Protein AF-A0AAJ0A9V1-F1 (afdb_monomer_lite)

Secondary structure (DSSP, 8-state):
---TTGGGG--GGGGTTPBPTTT--BS--GGG-----TTSSB-SBTTTTBSSS-GGG-HHHHHHHTSHHHHHHHHHHHHTGGGTTSPPB--SS-HHHHHHHHHHH--STT----SS-PPPHHHHHHHHHHHHT-GGG--TTT--GGGHHHHGGGSPPPTTSSSHHHHHHTHHHHHHHHHTTSS---S----

Sequence (191 aa):
MLSKRSDYLKRDPENSNVVCGKCSARGHALIDCIWTGPFGNIDGCPLCNTTQHRLDDCREFHGMERERWISTPLLRHLSVVRRAHKPPILTMRCWPRFESTIRHGYQNDGFIHPVGHPWTKPFAMKVWRDTFKDVNKQFWPTYDYTKNSDNQSHLQAGSMTRDWETILQNDDLILEDQRQHGWNVNKTVYW

pLDDT: mean 84.62, std 14.45, range [30.34, 96.38]

InterPro domains:
  IPR036875 Zinc finger, CCHC-type superfamily [SSF57756] (12-60)
  IPR059407 Domain of unknown function DUF8363 [PF27939] (17-98)

Foldseek 3Di:
DPPPLCQLVDFAQSQQQPQAQQPRDGGHYLLQQQQLPQQLASQCDSSNRHNPHAVAPDPVLVVCVVVVVRNLVVCCCSAWQSQFLGRGHQDLEQNLVSVVVCCVVPPDPPDDDRLWGHAQSVVSNVLCVVPVVPVVSDCRVVDRRNVSVPCSNVHDHHPCGGDSVSVVVCVVVSVVSSCPPDDNSPPDPPD

Radius of gyration: 15.85 Å; chains: 1; bounding box: 39×33×44 Å

Structure (mmCIF, N/CA/C/O backbone):
data_AF-A0AAJ0A9V1-F1
#
_entry.id   AF-A0AAJ0A9V1-F1
#
loop_
_atom_site.group_PDB
_atom_site.id
_atom_site.type_symbol
_atom_site.label_atom_id
_atom_site.label_alt_id
_atom_site.label_comp_id
_atom_site.label_asym_id
_atom_site.label_entity_id
_atom_site.label_seq_id
_atom_site.pdbx_PDB_ins_code
_atom_site.Cartn_x
_atom_site.Cartn_y
_atom_site.Cartn_z
_atom_site.occupancy
_atom_site.B_iso_or_equiv
_atom_site.auth_seq_id
_atom_site.auth_comp_id
_atom_site.auth_asym_id
_atom_site.auth_atom_id
_atom_site.pdbx_PDB_model_num
ATOM 1 N N . MET A 1 1 ? -12.725 -5.927 -23.857 1.00 30.34 1 MET A N 1
ATOM 2 C CA . MET A 1 1 ? -13.202 -6.120 -22.471 1.00 30.34 1 MET A CA 1
ATOM 3 C C . MET A 1 1 ? -11.999 -6.022 -21.557 1.00 30.34 1 MET A C 1
ATOM 5 O O . MET A 1 1 ? -11.127 -6.875 -21.648 1.00 30.34 1 MET A O 1
ATOM 9 N N . LEU A 1 2 ? -11.905 -4.968 -20.748 1.00 37.16 2 LEU A N 1
ATOM 10 C CA . LEU A 1 2 ? -10.920 -4.932 -19.670 1.00 37.16 2 LEU A CA 1
ATOM 11 C C . LEU A 1 2 ? -11.303 -6.032 -18.663 1.00 37.16 2 LEU A C 1
ATOM 13 O O . LEU A 1 2 ? -12.480 -6.195 -18.344 1.00 37.16 2 LEU A O 1
ATOM 17 N N . SER A 1 3 ? -10.338 -6.864 -18.273 1.00 48.91 3 SER A N 1
ATOM 18 C CA . SER A 1 3 ? -10.522 -7.959 -17.311 1.00 48.91 3 SER A CA 1
ATOM 19 C C . SER A 1 3 ? -11.208 -7.450 -16.033 1.00 48.91 3 SER A C 1
ATOM 21 O O . SER A 1 3 ? -10.861 -6.372 -15.560 1.00 48.91 3 SER A O 1
ATOM 23 N N . LYS A 1 4 ? -12.095 -8.246 -15.407 1.00 52.06 4 LYS A N 1
ATOM 24 C CA . LYS A 1 4 ? -12.702 -7.974 -14.076 1.00 52.06 4 LYS A CA 1
ATOM 25 C C . LYS A 1 4 ? -11.690 -7.560 -12.988 1.00 52.06 4 LYS A C 1
ATOM 27 O O . LYS A 1 4 ? -12.082 -7.099 -11.926 1.00 52.06 4 LYS A O 1
ATOM 32 N N . ARG A 1 5 ? -10.389 -7.770 -13.204 1.00 59.66 5 ARG A N 1
ATOM 33 C CA . ARG A 1 5 ? -9.310 -7.445 -12.262 1.00 59.66 5 ARG A CA 1
ATOM 34 C C . ARG A 1 5 ? -8.734 -6.037 -12.439 1.00 59.66 5 ARG A C 1
ATOM 36 O O . ARG A 1 5 ? -8.206 -5.492 -11.477 1.00 59.66 5 ARG A O 1
ATOM 43 N N . SER A 1 6 ? -8.941 -5.376 -13.587 1.00 64.38 6 SER A N 1
ATOM 44 C CA . SER A 1 6 ? -8.683 -3.929 -13.689 1.00 64.38 6 SER A CA 1
ATOM 45 C C . SER A 1 6 ? -9.702 -3.106 -12.899 1.00 64.38 6 SER A C 1
ATOM 47 O O . SER A 1 6 ? -9.431 -1.955 -12.578 1.00 64.38 6 SER A O 1
ATOM 49 N N . ASP A 1 7 ? -10.858 -3.683 -12.553 1.00 77.31 7 ASP A N 1
ATOM 50 C CA . ASP A 1 7 ? -11.861 -3.007 -11.726 1.00 77.31 7 ASP A CA 1
ATOM 51 C C . ASP A 1 7 ? -11.316 -2.644 -10.341 1.00 77.31 7 ASP A C 1
ATOM 53 O O . ASP A 1 7 ? -11.734 -1.643 -9.775 1.00 77.31 7 ASP A O 1
ATOM 57 N N . TYR A 1 8 ? -10.333 -3.382 -9.815 1.00 84.94 8 TYR A N 1
ATOM 58 C CA . TYR A 1 8 ? -9.710 -3.057 -8.528 1.00 84.94 8 TYR A CA 1
ATOM 59 C C . TYR A 1 8 ? -8.703 -1.904 -8.606 1.00 84.94 8 TYR A C 1
ATOM 61 O O . TYR A 1 8 ? -8.268 -1.402 -7.571 1.00 84.94 8 TYR A O 1
ATOM 69 N N . LEU A 1 9 ? -8.352 -1.459 -9.818 1.00 85.88 9 LEU A N 1
ATOM 70 C CA . LEU A 1 9 ? -7.559 -0.250 -10.029 1.00 85.88 9 LEU A CA 1
ATOM 71 C C . LEU A 1 9 ? -8.407 1.022 -9.974 1.00 85.88 9 LEU A C 1
ATOM 73 O O . LEU A 1 9 ? -7.830 2.100 -9.800 1.00 85.88 9 LEU A O 1
ATOM 77 N N . LYS A 1 10 ? -9.743 0.909 -10.052 1.00 90.75 10 LYS A N 1
ATOM 78 C CA . LYS A 1 10 ? -10.664 2.019 -9.773 1.00 90.75 10 LYS A CA 1
ATOM 79 C C . LYS A 1 10 ? -10.393 2.594 -8.382 1.00 90.75 10 LYS A C 1
ATOM 81 O O . LYS A 1 10 ? -9.674 2.000 -7.565 1.00 90.75 10 LYS A O 1
ATOM 86 N N . ARG A 1 11 ? -10.909 3.789 -8.119 1.00 90.69 11 ARG A N 1
ATOM 87 C CA . ARG A 1 11 ? -10.628 4.545 -6.896 1.00 90.69 11 ARG A CA 1
ATOM 88 C C . ARG A 1 11 ? -11.861 5.335 -6.464 1.00 90.69 11 ARG A C 1
ATOM 90 O O . ARG A 1 11 ? -12.790 5.514 -7.244 1.00 90.69 11 ARG A O 1
ATOM 97 N N . ASP A 1 12 ? -11.847 5.802 -5.220 1.00 92.88 12 ASP A N 1
ATOM 98 C CA . ASP A 1 12 ? -12.792 6.800 -4.721 1.00 92.88 12 ASP A CA 1
ATOM 99 C C . ASP A 1 12 ? -14.242 6.262 -4.832 1.00 92.88 12 ASP A C 1
ATOM 101 O O . ASP A 1 12 ? -14.437 5.084 -4.489 1.00 92.88 12 ASP A O 1
ATOM 105 N N . PRO A 1 13 ? -15.290 7.005 -5.250 1.00 93.69 13 PRO A N 1
ATOM 106 C CA . PRO A 1 13 ? -16.653 6.479 -5.174 1.00 93.69 13 PRO A CA 1
ATOM 107 C C . PRO A 1 13 ? -16.890 5.287 -6.116 1.00 93.69 13 PRO A C 1
ATOM 109 O O . PRO A 1 13 ? -17.805 4.495 -5.869 1.00 93.69 13 PRO A O 1
ATOM 112 N N . GLU A 1 14 ? -16.054 5.090 -7.143 1.00 93.12 14 GLU A N 1
ATOM 113 C CA . GLU A 1 14 ? -16.145 3.936 -8.048 1.00 93.12 14 GLU A CA 1
ATOM 114 C C . GLU A 1 14 ? -15.895 2.601 -7.326 1.00 93.12 14 GLU A C 1
ATOM 116 O O . GLU A 1 14 ? -16.388 1.558 -7.759 1.00 93.12 14 GLU A O 1
ATOM 121 N N . ASN A 1 15 ? -15.193 2.631 -6.187 1.00 91.19 15 ASN A N 1
ATOM 122 C CA . ASN A 1 15 ? -14.936 1.462 -5.345 1.00 91.19 15 ASN A CA 1
ATOM 123 C C . ASN A 1 15 ? -15.933 1.286 -4.191 1.00 91.19 15 ASN A C 1
ATOM 125 O O . ASN A 1 15 ? -15.789 0.347 -3.406 1.00 91.19 15 ASN A O 1
ATOM 129 N N . SER A 1 16 ? -16.973 2.120 -4.094 1.00 90.75 16 SER A N 1
ATOM 130 C CA . SER A 1 16 ? -17.962 2.091 -2.998 1.00 90.75 16 SER A CA 1
ATOM 131 C C . SER A 1 16 ? -18.607 0.714 -2.761 1.00 90.75 16 SER A C 1
ATOM 133 O O . SER A 1 16 ? -18.994 0.379 -1.640 1.00 90.75 16 SER A O 1
ATOM 135 N N . ASN A 1 17 ? -18.681 -0.125 -3.798 1.00 92.12 17 ASN A N 1
ATOM 136 C CA . ASN A 1 17 ? -19.244 -1.475 -3.729 1.00 92.12 17 ASN A CA 1
ATOM 137 C C . ASN A 1 17 ? -18.207 -2.601 -3.625 1.00 92.12 17 ASN A C 1
ATOM 139 O O . ASN A 1 17 ? -18.588 -3.761 -3.472 1.00 92.12 17 ASN A O 1
ATOM 143 N N . VAL A 1 18 ? -16.914 -2.287 -3.689 1.00 94.19 18 VAL A N 1
ATOM 144 C CA . VAL A 1 18 ? -15.841 -3.281 -3.608 1.00 94.19 18 VAL A CA 1
ATOM 145 C C . VAL A 1 18 ? -15.651 -3.729 -2.160 1.00 94.19 18 VAL A C 1
ATOM 147 O O . VAL A 1 18 ? -15.652 -2.910 -1.244 1.00 94.19 18 VAL A O 1
ATOM 150 N N . VAL A 1 19 ? -15.479 -5.034 -1.952 1.00 95.44 19 VAL A N 1
ATOM 151 C CA . VAL A 1 19 ? -15.087 -5.613 -0.660 1.00 95.44 19 VAL A CA 1
ATOM 152 C C . VAL A 1 19 ? -13.584 -5.840 -0.669 1.00 95.44 19 VAL A C 1
ATOM 154 O O . VAL A 1 19 ? -13.066 -6.532 -1.544 1.00 95.44 19 VAL A O 1
ATOM 157 N N . CYS A 1 20 ? -12.876 -5.262 0.294 1.00 96.19 20 CYS A N 1
ATOM 158 C CA . CYS A 1 20 ? -11.428 -5.354 0.383 1.00 96.19 20 CYS A CA 1
ATOM 159 C C . CYS A 1 20 ? -10.980 -6.785 0.692 1.00 96.19 20 CYS A C 1
ATOM 161 O O . CYS A 1 20 ? -11.359 -7.352 1.715 1.00 96.19 20 CYS A O 1
ATOM 163 N N . GLY A 1 21 ? -10.092 -7.342 -0.135 1.00 95.88 21 GLY A N 1
ATOM 164 C CA . GLY A 1 21 ? -9.582 -8.703 0.041 1.00 95.88 21 GLY A CA 1
ATOM 165 C C . GLY A 1 21 ? -8.755 -8.928 1.309 1.00 95.88 21 GLY A C 1
ATOM 166 O O . GLY A 1 21 ? -8.556 -10.075 1.691 1.00 95.88 21 GLY A O 1
ATOM 167 N N . LYS A 1 22 ? -8.269 -7.861 1.966 1.00 95.19 22 LYS A N 1
ATOM 168 C CA . LYS A 1 22 ? -7.468 -7.958 3.200 1.00 95.19 22 LYS A CA 1
ATOM 169 C C . LYS A 1 22 ? -8.283 -7.768 4.475 1.00 95.19 22 LYS A C 1
ATOM 171 O O . LYS A 1 22 ? -8.138 -8.557 5.400 1.00 95.19 22 LYS A O 1
ATOM 176 N N . CYS A 1 23 ? -9.045 -6.679 4.578 1.00 94.56 23 CYS A N 1
ATOM 177 C CA . CYS A 1 23 ? -9.762 -6.333 5.813 1.00 94.56 23 CYS A CA 1
ATOM 178 C C . CYS A 1 23 ? -11.250 -6.699 5.779 1.00 94.56 23 CYS A C 1
ATOM 180 O O . CYS A 1 23 ? -11.937 -6.488 6.774 1.00 94.56 23 CYS A O 1
ATOM 182 N N . SER A 1 24 ? -11.754 -7.190 4.643 1.00 94.75 24 SER A N 1
ATOM 183 C CA . SER A 1 24 ? -13.162 -7.541 4.413 1.00 94.75 24 SER A CA 1
ATOM 184 C C . SER A 1 24 ? -14.160 -6.383 4.555 1.00 94.75 24 SER A C 1
ATOM 186 O O . SER A 1 24 ? -15.365 -6.598 4.447 1.00 94.75 24 SER A O 1
ATOM 188 N N . ALA A 1 25 ? -13.692 -5.147 4.754 1.00 93.38 25 ALA A N 1
ATOM 189 C CA . ALA A 1 25 ? -14.549 -3.969 4.752 1.00 93.38 25 ALA A CA 1
ATOM 190 C C . ALA A 1 25 ? -14.973 -3.607 3.322 1.00 93.38 25 ALA A C 1
ATOM 192 O O . ALA A 1 25 ? -14.218 -3.786 2.361 1.00 93.38 25 ALA A O 1
ATOM 193 N N . ARG A 1 26 ? -16.189 -3.077 3.189 1.00 93.50 26 ARG A N 1
ATOM 194 C CA . ARG A 1 26 ? -16.727 -2.567 1.925 1.00 93.50 26 ARG A CA 1
ATOM 195 C C . ARG A 1 26 ? -16.264 -1.127 1.684 1.00 93.50 26 ARG A C 1
ATOM 197 O O . ARG A 1 26 ? -16.028 -0.387 2.634 1.00 93.50 26 ARG A O 1
ATOM 204 N N . GLY A 1 27 ? -16.163 -0.735 0.418 1.00 92.38 27 GLY A N 1
ATOM 205 C CA . GLY A 1 27 ? -15.882 0.633 -0.020 1.00 92.38 27 GLY A CA 1
ATOM 206 C C . GLY A 1 27 ? -14.486 0.846 -0.604 1.00 92.38 27 GLY A C 1
ATOM 207 O O . GLY A 1 27 ? -14.186 1.948 -1.050 1.00 92.38 27 GLY A O 1
ATOM 208 N N . HIS A 1 28 ? -13.628 -0.179 -0.610 1.00 95.44 28 HIS A N 1
ATOM 209 C CA . HIS A 1 28 ? -12.291 -0.103 -1.196 1.00 95.44 28 HIS A CA 1
ATOM 210 C C . HIS A 1 28 ? -11.752 -1.477 -1.600 1.00 95.44 28 HIS A C 1
ATOM 212 O O . HIS A 1 28 ? -12.150 -2.506 -1.055 1.00 95.44 28 HIS A O 1
ATOM 218 N N . ALA A 1 29 ? -10.794 -1.483 -2.526 1.00 96.12 29 ALA A N 1
ATOM 219 C CA . ALA A 1 29 ? -9.959 -2.641 -2.825 1.00 96.12 29 ALA A CA 1
ATOM 220 C C . ALA A 1 29 ? -8.694 -2.662 -1.946 1.00 96.12 29 ALA A C 1
ATOM 222 O O . ALA A 1 29 ? -8.275 -1.642 -1.393 1.00 96.12 29 ALA A O 1
ATOM 223 N N . LEU A 1 30 ? -8.030 -3.818 -1.874 1.00 96.19 30 LEU A N 1
ATOM 224 C CA . LEU A 1 30 ? -6.796 -4.048 -1.114 1.00 96.19 30 LEU A CA 1
ATOM 225 C C . LEU A 1 30 ? -5.704 -3.005 -1.403 1.00 96.19 30 LEU A C 1
ATOM 227 O O . LEU A 1 30 ? -5.002 -2.598 -0.478 1.00 96.19 30 LEU A O 1
ATOM 231 N N . ILE A 1 31 ? -5.607 -2.522 -2.647 1.00 96.00 31 ILE A N 1
ATOM 232 C CA . ILE A 1 31 ? -4.662 -1.475 -3.067 1.00 96.00 31 ILE A CA 1
ATOM 233 C C . ILE A 1 31 ? -4.755 -0.192 -2.223 1.00 96.00 31 ILE A C 1
ATOM 235 O O . ILE A 1 31 ? -3.734 0.439 -1.954 1.00 96.00 31 ILE A O 1
ATOM 239 N N . ASP A 1 32 ? -5.948 0.164 -1.739 1.00 96.25 32 ASP A N 1
ATOM 240 C CA . ASP A 1 32 ? -6.183 1.374 -0.944 1.00 96.25 32 ASP A CA 1
ATOM 241 C C . ASP A 1 32 ? -6.270 1.105 0.558 1.00 96.25 32 ASP A C 1
ATOM 243 O O . ASP A 1 32 ? -6.270 2.051 1.339 1.00 96.25 32 ASP A O 1
ATOM 247 N N . CYS A 1 33 ? -6.299 -0.163 0.976 1.00 96.31 33 CYS A N 1
ATOM 248 C CA . CYS A 1 33 ? -6.508 -0.551 2.367 1.00 96.31 33 CYS A CA 1
ATOM 249 C C . CYS A 1 33 ? -5.458 0.075 3.294 1.00 96.31 33 CYS A C 1
ATOM 251 O O . CYS A 1 33 ? -4.254 -0.130 3.099 1.00 96.31 33 CYS A O 1
ATOM 253 N N . ILE A 1 34 ? -5.898 0.803 4.323 1.00 95.94 34 ILE A N 1
ATOM 254 C CA . ILE A 1 34 ? -4.986 1.456 5.280 1.00 95.94 34 ILE A CA 1
ATOM 255 C C . ILE A 1 34 ? -4.759 0.624 6.545 1.00 95.94 34 ILE A C 1
ATOM 257 O O . ILE A 1 34 ? -3.954 0.989 7.397 1.00 95.94 34 ILE A O 1
ATOM 261 N N . TRP A 1 35 ? -5.454 -0.508 6.677 1.00 93.94 35 TRP A N 1
ATOM 262 C CA . TRP A 1 35 ? -5.292 -1.387 7.826 1.00 93.94 35 TRP A CA 1
ATOM 263 C C . TRP A 1 35 ? -3.906 -2.042 7.799 1.00 93.94 35 TRP A C 1
ATOM 265 O O . TRP A 1 35 ? -3.627 -2.897 6.958 1.00 93.94 35 TRP A O 1
ATOM 275 N N . THR A 1 36 ? -3.045 -1.654 8.735 1.00 84.81 36 THR A N 1
ATOM 276 C CA . THR A 1 36 ? -1.643 -2.089 8.887 1.00 84.81 36 THR A CA 1
ATOM 277 C C . THR A 1 36 ? -1.502 -3.582 9.171 1.00 84.81 36 THR A C 1
ATOM 279 O O . THR A 1 36 ? -0.638 -4.242 8.601 1.00 84.81 36 THR A O 1
ATOM 282 N N . GLY A 1 37 ? -2.374 -4.142 10.014 1.00 86.12 37 GLY A N 1
ATOM 283 C CA . GLY A 1 37 ? -2.171 -5.472 10.599 1.00 86.12 37 GLY A CA 1
ATOM 284 C C . GLY A 1 37 ? -0.904 -5.561 11.479 1.00 86.12 37 GLY A C 1
ATOM 285 O O . GLY A 1 37 ? -0.111 -4.620 11.539 1.00 86.12 37 GLY A O 1
ATOM 286 N N . PRO A 1 38 ? -0.676 -6.698 12.159 1.00 90.19 38 PRO A N 1
ATOM 287 C CA . PRO A 1 38 ? 0.419 -6.847 13.126 1.00 90.19 38 PRO A CA 1
ATOM 288 C C . PRO A 1 38 ? 1.818 -6.856 12.496 1.00 90.19 38 PRO A C 1
ATOM 290 O O . PRO A 1 38 ? 2.799 -6.536 13.163 1.00 90.19 38 PRO A O 1
ATOM 293 N N . PHE A 1 39 ? 1.921 -7.202 11.211 1.00 89.50 39 PHE A N 1
ATOM 294 C CA . PHE A 1 39 ? 3.197 -7.315 10.502 1.00 89.50 39 PHE A CA 1
ATOM 295 C C . PHE A 1 39 ? 3.601 -6.040 9.757 1.00 89.50 39 PHE A C 1
ATOM 297 O O . PHE A 1 39 ? 4.651 -6.033 9.130 1.00 89.50 39 PHE A O 1
ATOM 304 N N . GLY A 1 40 ? 2.787 -4.979 9.796 1.00 90.06 40 GLY A N 1
ATOM 305 C CA . GLY A 1 40 ? 3.090 -3.680 9.183 1.00 90.06 40 GLY A CA 1
ATOM 306 C C . GLY A 1 40 ? 2.978 -3.616 7.657 1.00 90.06 40 GLY A C 1
ATOM 307 O O . GLY A 1 40 ? 2.951 -2.517 7.119 1.00 90.06 40 GLY A O 1
ATOM 308 N N . ASN A 1 41 ? 2.852 -4.750 6.967 1.00 90.88 41 ASN A N 1
ATOM 309 C CA . ASN A 1 41 ? 2.719 -4.818 5.512 1.00 90.88 41 ASN A CA 1
ATOM 310 C C . ASN A 1 41 ? 1.337 -5.340 5.099 1.00 90.88 41 ASN A C 1
ATOM 312 O O . ASN A 1 41 ? 0.667 -6.071 5.833 1.00 90.88 41 ASN A O 1
ATOM 316 N N . ILE A 1 42 ? 0.932 -5.009 3.877 1.00 93.06 42 ILE A N 1
ATOM 317 C CA . ILE A 1 42 ? -0.214 -5.623 3.206 1.00 93.06 42 ILE A CA 1
ATOM 318 C C . ILE A 1 42 ? 0.277 -6.882 2.480 1.00 93.06 42 ILE A C 1
ATOM 320 O O . ILE A 1 42 ? 0.877 -6.780 1.413 1.00 93.06 42 ILE A O 1
ATOM 324 N N . ASP A 1 43 ? 0.040 -8.059 3.064 1.00 92.25 43 ASP A N 1
ATOM 325 C CA . ASP A 1 43 ? 0.323 -9.352 2.423 1.00 92.25 43 ASP A CA 1
ATOM 326 C C . ASP 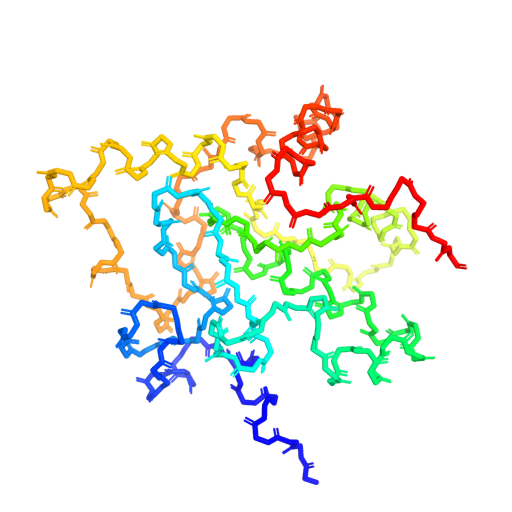A 1 43 ? -0.862 -9.767 1.539 1.00 92.25 43 ASP A C 1
ATOM 328 O O . ASP A 1 43 ? -1.940 -10.089 2.041 1.00 92.25 43 ASP A O 1
ATOM 332 N N . GLY A 1 44 ? -0.688 -9.667 0.223 1.00 93.00 44 GLY A N 1
ATOM 333 C CA . GLY A 1 44 ? -1.710 -9.986 -0.768 1.00 93.00 44 GLY A CA 1
ATOM 334 C C . GLY A 1 44 ? -1.457 -9.311 -2.113 1.00 93.00 44 GLY A C 1
ATOM 335 O O . GLY A 1 44 ? -0.491 -8.569 -2.296 1.00 93.00 44 GLY A O 1
ATOM 336 N N . CYS A 1 45 ? -2.344 -9.561 -3.070 1.00 94.81 45 CYS A N 1
ATOM 337 C CA . CYS A 1 45 ? -2.261 -9.019 -4.416 1.00 94.81 45 CYS A CA 1
ATOM 338 C C . CYS A 1 45 ? -3.244 -7.848 -4.597 1.00 94.81 45 CYS A C 1
ATOM 340 O O . CYS A 1 45 ? -4.461 -8.067 -4.573 1.00 94.81 45 CYS A O 1
ATOM 342 N N . PRO A 1 46 ? -2.762 -6.610 -4.831 1.00 94.75 46 PRO A N 1
ATOM 343 C CA . PRO A 1 46 ? -3.628 -5.453 -5.068 1.00 94.75 46 PRO A CA 1
ATOM 344 C C . PRO A 1 46 ? -4.357 -5.512 -6.415 1.00 94.75 46 PRO A C 1
ATOM 346 O O . PRO A 1 46 ? -5.448 -4.964 -6.522 1.00 94.75 46 PRO A O 1
ATOM 349 N N . LEU A 1 47 ? -3.805 -6.217 -7.410 1.00 93.56 47 LEU A N 1
ATOM 350 C CA . LEU A 1 47 ? -4.440 -6.408 -8.722 1.00 93.56 47 LEU A CA 1
ATOM 351 C C . LEU A 1 47 ? -5.614 -7.380 -8.678 1.00 93.56 47 LEU A C 1
ATOM 353 O O . LEU A 1 47 ? -6.587 -7.210 -9.397 1.00 93.56 47 LEU A O 1
ATOM 357 N N . CYS A 1 48 ? -5.519 -8.408 -7.841 1.00 94.56 48 CYS A N 1
ATOM 358 C CA . CYS A 1 48 ? -6.550 -9.434 -7.724 1.00 94.56 48 CYS A CA 1
ATOM 359 C C . CYS A 1 48 ? -7.465 -9.215 -6.512 1.00 94.56 48 CYS A C 1
ATOM 361 O O . CYS A 1 48 ? -8.388 -10.001 -6.318 1.00 94.56 48 CYS A O 1
ATOM 363 N N . ASN A 1 49 ? -7.190 -8.189 -5.694 1.00 96.38 49 ASN A N 1
ATOM 364 C CA . ASN A 1 49 ? -7.901 -7.879 -4.454 1.00 96.38 49 ASN A CA 1
ATOM 365 C C . ASN A 1 49 ? -8.090 -9.120 -3.557 1.00 96.38 49 ASN A C 1
ATOM 367 O O . ASN A 1 49 ? -9.199 -9.461 -3.157 1.00 96.38 49 ASN A O 1
ATOM 371 N N . THR A 1 50 ? -6.996 -9.828 -3.271 1.00 95.62 50 THR A N 1
ATOM 372 C CA . THR A 1 50 ? -7.009 -11.095 -2.520 1.00 95.62 50 THR A CA 1
ATOM 373 C C . THR A 1 50 ? -5.735 -11.274 -1.702 1.00 95.62 50 THR A C 1
ATOM 375 O O . THR A 1 50 ? -4.694 -10.720 -2.046 1.00 95.62 50 THR A O 1
ATOM 378 N N . THR A 1 51 ? -5.806 -12.076 -0.642 1.00 94.94 51 THR A N 1
ATOM 379 C CA . THR A 1 51 ? -4.659 -12.518 0.171 1.00 94.94 51 THR A CA 1
ATOM 380 C C . THR A 1 51 ? -4.192 -13.935 -0.181 1.00 94.94 51 THR A C 1
ATOM 382 O O . THR A 1 51 ? -3.246 -14.433 0.416 1.00 94.94 51 THR A O 1
ATOM 385 N N . GLN A 1 52 ? -4.825 -14.597 -1.160 1.00 95.38 52 GLN A N 1
ATOM 386 C CA . GLN A 1 52 ? -4.470 -15.965 -1.575 1.00 95.38 52 GLN A CA 1
ATOM 387 C C . GLN A 1 52 ? -3.124 -16.062 -2.309 1.00 95.38 52 GLN A C 1
ATOM 389 O O . GLN A 1 52 ? -2.550 -17.141 -2.392 1.00 95.38 52 GLN A O 1
ATOM 394 N N . HIS A 1 53 ? -2.648 -14.957 -2.882 1.00 92.88 53 HIS A N 1
ATOM 395 C CA . HIS A 1 53 ? -1.336 -14.847 -3.516 1.00 92.88 53 HIS A CA 1
ATOM 396 C C . HIS A 1 53 ? -0.823 -13.412 -3.389 1.00 92.88 53 HIS A C 1
ATOM 398 O O . HIS A 1 53 ? -1.611 -12.478 -3.201 1.00 92.88 53 HIS A O 1
ATOM 404 N N . ARG A 1 54 ? 0.493 -13.234 -3.510 1.00 91.69 54 ARG A N 1
ATOM 405 C CA . ARG A 1 54 ? 1.149 -11.922 -3.490 1.00 91.69 54 ARG A CA 1
ATOM 406 C C . ARG A 1 54 ? 1.173 -11.294 -4.876 1.00 91.69 54 ARG A C 1
ATOM 408 O O . ARG A 1 54 ? 0.886 -11.950 -5.874 1.00 91.69 54 ARG A O 1
ATOM 415 N N . LEU A 1 55 ? 1.531 -10.013 -4.952 1.00 90.06 55 LEU A N 1
ATOM 416 C CA . LEU A 1 55 ? 1.765 -9.357 -6.241 1.00 90.06 55 LEU A CA 1
ATOM 417 C C . LEU A 1 55 ? 2.824 -10.104 -7.068 1.00 90.06 55 LEU A C 1
ATOM 419 O O . LEU A 1 55 ? 2.627 -10.285 -8.266 1.00 90.06 55 LEU A O 1
ATOM 423 N N . ASP A 1 56 ? 3.892 -10.576 -6.421 1.00 88.00 56 ASP A N 1
ATOM 424 C CA . ASP A 1 56 ? 5.008 -11.252 -7.094 1.00 88.00 56 ASP A CA 1
ATOM 425 C C . ASP A 1 56 ? 4.671 -12.654 -7.605 1.00 88.00 56 ASP A C 1
ATOM 427 O O . ASP A 1 56 ? 5.422 -13.163 -8.418 1.00 88.00 56 ASP A O 1
ATOM 431 N N . ASP A 1 57 ? 3.564 -13.259 -7.159 1.00 90.00 57 ASP A N 1
ATOM 432 C CA . ASP A 1 57 ? 3.074 -14.560 -7.646 1.00 90.00 57 ASP A CA 1
ATOM 433 C C . ASP A 1 57 ? 1.885 -14.390 -8.613 1.00 90.00 57 ASP A C 1
ATOM 435 O O . ASP A 1 57 ? 1.224 -15.350 -9.026 1.00 90.00 57 ASP A O 1
ATOM 439 N N . CYS A 1 58 ? 1.535 -13.145 -8.947 1.00 90.56 58 CYS A N 1
ATOM 440 C CA . CYS A 1 58 ? 0.363 -12.851 -9.751 1.00 90.56 58 CYS A CA 1
ATOM 441 C C . CYS A 1 58 ? 0.631 -13.150 -11.229 1.00 90.56 58 CYS A C 1
ATOM 443 O O . CYS A 1 58 ? 1.385 -12.454 -11.909 1.00 90.56 58 CYS A O 1
ATOM 445 N N . ARG A 1 59 ? -0.083 -14.144 -11.771 1.00 89.94 59 ARG A N 1
ATOM 446 C CA . ARG A 1 59 ? -0.000 -14.525 -13.191 1.00 89.94 59 ARG A CA 1
ATOM 447 C C . ARG A 1 59 ? -0.254 -13.354 -14.146 1.00 89.94 59 ARG A C 1
ATOM 449 O O . ARG A 1 59 ? 0.364 -13.296 -15.204 1.00 89.94 59 ARG A O 1
ATOM 456 N N . GLU A 1 60 ? -1.164 -12.443 -13.801 1.00 84.75 60 GLU A N 1
ATOM 457 C CA . GLU A 1 60 ? -1.442 -11.260 -14.628 1.00 84.75 60 GLU A CA 1
ATOM 458 C C . GLU A 1 60 ? -0.313 -10.244 -14.552 1.00 84.75 60 GLU A C 1
ATOM 460 O O . GLU A 1 60 ? 0.083 -9.706 -15.583 1.00 84.75 60 GLU A O 1
ATOM 465 N N . PHE A 1 61 ? 0.247 -10.037 -13.358 1.00 86.38 61 PHE A N 1
ATOM 466 C CA . PHE A 1 61 ? 1.411 -9.180 -13.188 1.00 86.38 61 PHE A CA 1
ATOM 467 C C . PHE A 1 61 ? 2.593 -9.691 -14.014 1.00 86.38 61 PHE A C 1
ATOM 469 O O . PHE A 1 61 ? 3.132 -8.933 -14.811 1.00 86.38 61 PHE A O 1
ATOM 476 N N . HIS A 1 62 ? 2.910 -10.987 -13.953 1.00 85.06 62 HIS A N 1
ATOM 477 C CA . HIS A 1 62 ? 3.937 -11.589 -14.813 1.00 85.06 62 HIS A CA 1
ATOM 478 C C . HIS A 1 62 ? 3.599 -11.535 -16.304 1.00 85.06 62 HIS A C 1
ATOM 480 O O . HIS A 1 62 ? 4.485 -11.404 -17.147 1.00 85.06 62 HIS A O 1
ATOM 486 N N . GLY A 1 63 ? 2.313 -11.653 -16.644 1.00 80.88 63 GLY A N 1
ATOM 487 C CA . GLY A 1 63 ? 1.837 -11.469 -18.009 1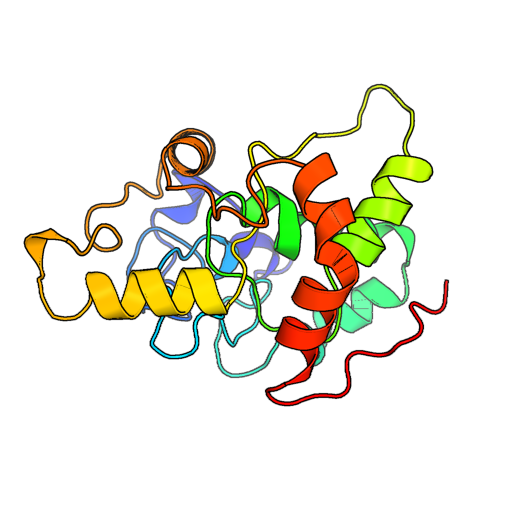.00 80.88 63 GLY A CA 1
ATOM 488 C C . GLY A 1 63 ? 2.205 -10.089 -18.549 1.00 80.88 63 GLY A C 1
ATOM 489 O O . GLY A 1 63 ? 2.716 -10.006 -19.663 1.00 80.88 63 GLY A O 1
ATOM 490 N N . MET A 1 64 ? 2.015 -9.053 -17.725 1.00 78.50 64 MET A N 1
ATOM 491 C CA . MET A 1 64 ? 2.363 -7.661 -18.016 1.00 78.50 64 MET A CA 1
ATOM 492 C C . MET A 1 64 ? 3.862 -7.360 -17.868 1.00 78.50 64 MET A C 1
ATOM 494 O O . MET A 1 64 ? 4.361 -6.501 -18.578 1.00 78.50 64 MET A O 1
ATOM 498 N N . GLU A 1 65 ? 4.613 -8.054 -17.004 1.00 68.75 65 GLU A N 1
ATOM 499 C CA . GLU A 1 65 ? 6.076 -7.882 -16.871 1.00 68.75 65 GLU A CA 1
ATOM 500 C C . GLU A 1 65 ? 6.833 -8.197 -18.163 1.00 68.75 65 GLU A C 1
ATOM 502 O O . GLU A 1 65 ? 7.885 -7.610 -18.420 1.00 68.75 65 GLU A O 1
ATOM 507 N N . ARG A 1 66 ? 6.289 -9.077 -19.013 1.00 69.31 66 ARG A N 1
ATOM 508 C CA . ARG A 1 66 ? 6.835 -9.302 -20.361 1.00 69.31 66 ARG A CA 1
ATOM 509 C C . ARG A 1 66 ? 6.760 -8.049 -21.239 1.00 69.31 66 ARG A C 1
ATOM 511 O O . ARG A 1 66 ? 7.558 -7.901 -22.158 1.00 69.31 66 ARG A O 1
ATOM 518 N N . GLU A 1 67 ? 5.859 -7.128 -20.918 1.00 67.75 67 GLU A N 1
ATOM 519 C CA . GLU A 1 67 ? 5.680 -5.827 -21.552 1.00 67.75 67 GLU A CA 1
ATOM 520 C C . GLU A 1 67 ? 6.197 -4.728 -20.608 1.00 67.75 67 GLU A C 1
ATOM 522 O O . GLU A 1 67 ? 5.435 -4.004 -19.967 1.00 67.75 67 GLU A O 1
ATOM 527 N N . ARG A 1 68 ? 7.530 -4.605 -20.510 1.00 62.59 68 ARG A N 1
ATOM 528 C CA . ARG A 1 68 ? 8.256 -3.738 -19.548 1.00 62.59 68 ARG A CA 1
ATOM 529 C C . ARG A 1 68 ? 7.719 -2.301 -19.410 1.00 62.59 68 ARG A C 1
ATOM 531 O O . ARG A 1 68 ? 7.804 -1.710 -18.331 1.00 62.59 68 ARG A O 1
ATOM 538 N N . TRP A 1 69 ? 7.182 -1.736 -20.493 1.00 59.50 69 TRP A N 1
ATOM 539 C CA . TRP A 1 69 ? 6.612 -0.385 -20.540 1.00 59.50 69 TRP A CA 1
ATOM 540 C C . TRP A 1 69 ? 5.286 -0.257 -19.765 1.00 59.50 69 TRP A C 1
ATOM 542 O O . TRP A 1 69 ? 4.957 0.838 -19.320 1.00 59.50 69 TRP A O 1
ATOM 552 N N . ILE A 1 70 ? 4.564 -1.360 -19.537 1.00 63.16 70 ILE A N 1
ATOM 553 C CA . ILE A 1 70 ? 3.347 -1.422 -18.711 1.00 63.16 70 ILE A CA 1
ATOM 554 C C . ILE A 1 70 ? 3.696 -1.714 -17.249 1.00 63.16 70 ILE A C 1
ATOM 556 O O . ILE A 1 70 ? 3.147 -1.097 -16.332 1.00 63.16 70 ILE A O 1
ATOM 560 N N . SER A 1 71 ? 4.606 -2.661 -17.009 1.00 73.88 71 SER A N 1
ATOM 561 C CA . SER A 1 71 ? 4.835 -3.199 -15.664 1.00 73.88 71 SER A CA 1
ATOM 562 C C . SER A 1 71 ? 5.467 -2.195 -14.705 1.00 73.88 71 SER A C 1
ATOM 564 O O . SER A 1 71 ? 5.115 -2.179 -13.528 1.00 73.88 71 SER A O 1
ATOM 566 N N . THR A 1 72 ? 6.365 -1.333 -15.191 1.00 80.00 72 THR A N 1
ATOM 567 C CA . THR A 1 72 ? 7.057 -0.344 -14.349 1.00 80.00 72 THR A CA 1
ATOM 568 C C . THR A 1 72 ? 6.112 0.768 -13.864 1.00 80.00 72 THR A C 1
ATOM 570 O O . THR A 1 72 ? 6.027 0.977 -12.649 1.00 80.00 72 THR A O 1
ATOM 573 N N . PRO A 1 73 ? 5.332 1.441 -14.740 1.00 83.56 73 PRO A N 1
ATOM 574 C CA . PRO A 1 73 ? 4.307 2.389 -14.299 1.00 83.56 73 PRO A CA 1
ATOM 575 C C . PRO A 1 73 ? 3.248 1.754 -13.396 1.00 83.56 73 PRO A C 1
ATOM 577 O O . PRO A 1 73 ? 2.849 2.366 -12.404 1.00 83.56 73 PRO A O 1
ATOM 580 N N . LEU A 1 74 ? 2.823 0.520 -13.693 1.00 86.62 74 LEU A N 1
ATOM 581 C CA . LEU A 1 74 ? 1.855 -0.191 -12.863 1.00 86.62 74 LEU A CA 1
ATOM 582 C C . LEU A 1 74 ? 2.419 -0.477 -11.469 1.00 86.62 74 LEU A C 1
ATOM 584 O O . LEU A 1 74 ? 1.780 -0.139 -10.479 1.00 86.62 74 LEU A O 1
ATOM 588 N N . LEU A 1 75 ? 3.626 -1.039 -11.372 1.00 87.94 75 LEU A N 1
ATOM 589 C CA . LEU A 1 75 ? 4.277 -1.320 -10.092 1.00 87.94 75 LEU A CA 1
ATOM 590 C C . LEU A 1 75 ? 4.422 -0.046 -9.252 1.00 87.94 75 LEU A C 1
ATOM 592 O O . LEU A 1 75 ? 4.087 -0.047 -8.068 1.00 87.94 75 LEU A O 1
ATOM 596 N N . ARG A 1 76 ? 4.841 1.062 -9.872 1.00 90.25 76 ARG A N 1
ATOM 597 C CA . ARG A 1 76 ? 4.888 2.372 -9.213 1.00 90.25 76 ARG A CA 1
ATOM 598 C C . ARG A 1 76 ? 3.514 2.819 -8.728 1.00 90.25 76 ARG A C 1
ATOM 600 O O . ARG A 1 76 ? 3.380 3.289 -7.596 1.00 90.25 76 ARG A O 1
ATOM 607 N N . HIS A 1 77 ? 2.489 2.673 -9.562 1.00 91.00 77 HIS A N 1
ATOM 608 C CA . HIS A 1 77 ? 1.131 3.052 -9.199 1.00 91.00 77 HIS A CA 1
ATOM 609 C C . HIS A 1 77 ? 0.630 2.253 -7.985 1.00 91.00 77 HIS A C 1
ATOM 611 O O . HIS A 1 77 ? 0.128 2.842 -7.026 1.00 91.00 77 HIS A O 1
ATOM 617 N N . LEU A 1 78 ? 0.829 0.931 -8.000 1.00 92.75 78 LEU A N 1
ATOM 618 C CA . LEU A 1 78 ? 0.414 0.003 -6.947 1.00 92.75 78 LEU A CA 1
ATOM 619 C C . LEU A 1 78 ? 1.169 0.211 -5.630 1.00 92.75 78 LEU A C 1
ATOM 621 O O . LEU A 1 78 ? 0.559 0.131 -4.566 1.00 92.75 78 LEU A O 1
ATOM 625 N N . SER A 1 79 ? 2.481 0.445 -5.698 1.00 92.56 79 SER A N 1
ATOM 626 C CA . SER A 1 79 ? 3.371 0.385 -4.532 1.00 92.56 79 SER A CA 1
ATOM 627 C C . SER A 1 79 ? 3.739 1.747 -3.957 1.00 92.56 79 SER A C 1
ATOM 629 O O . SER A 1 79 ? 4.093 1.806 -2.786 1.00 92.56 79 SER A O 1
ATOM 631 N N . VAL A 1 80 ? 3.656 2.826 -4.742 1.00 93.62 80 VAL A N 1
ATOM 632 C CA . VAL A 1 80 ? 4.045 4.181 -4.315 1.00 93.62 80 VAL A CA 1
ATOM 633 C C . VAL A 1 80 ? 2.846 5.120 -4.368 1.00 93.62 80 VAL A C 1
ATOM 635 O O . VAL A 1 80 ? 2.384 5.582 -3.327 1.00 93.62 80 VAL A O 1
ATOM 638 N N . VAL A 1 81 ? 2.275 5.351 -5.556 1.00 92.81 81 VAL A N 1
ATOM 639 C CA . VAL A 1 81 ? 1.245 6.391 -5.761 1.00 92.81 81 VAL A CA 1
ATOM 640 C C . VAL A 1 81 ? -0.013 6.128 -4.932 1.00 92.81 81 VAL A C 1
ATOM 642 O O . VAL A 1 81 ? -0.532 7.036 -4.287 1.00 92.81 81 VAL A O 1
ATOM 645 N N . ARG A 1 82 ? -0.508 4.885 -4.922 1.00 94.12 82 ARG A N 1
ATOM 646 C CA . ARG A 1 82 ? -1.718 4.503 -4.170 1.00 94.12 82 ARG A CA 1
ATOM 647 C C . ARG A 1 82 ? -1.460 4.239 -2.688 1.00 94.12 82 ARG A C 1
ATOM 649 O O . ARG A 1 82 ? -2.409 4.078 -1.915 1.00 94.12 82 ARG A O 1
ATOM 656 N N . ARG A 1 83 ? -0.187 4.216 -2.288 1.00 95.12 83 ARG A N 1
ATOM 657 C CA . ARG A 1 83 ? 0.273 3.882 -0.936 1.00 95.12 83 ARG A CA 1
ATOM 658 C C . ARG A 1 83 ? 0.858 5.076 -0.183 1.00 95.12 83 ARG A C 1
ATOM 660 O O . ARG A 1 83 ? 1.449 4.865 0.870 1.00 95.12 83 ARG A O 1
ATOM 667 N N . ALA A 1 84 ? 0.673 6.304 -0.668 1.00 94.75 84 ALA A N 1
ATOM 668 C CA . ALA A 1 84 ? 1.071 7.504 0.064 1.00 94.75 84 ALA A CA 1
ATOM 669 C C . ALA A 1 84 ? 0.499 7.481 1.492 1.00 94.75 84 ALA A C 1
ATOM 671 O O . ALA A 1 84 ? -0.711 7.333 1.672 1.00 94.75 84 ALA A O 1
ATOM 672 N N . HIS A 1 85 ? 1.387 7.572 2.485 1.00 95.94 85 HIS A N 1
ATOM 673 C CA . HIS A 1 85 ? 1.078 7.533 3.917 1.00 95.94 85 HIS A CA 1
ATOM 674 C C . HIS A 1 85 ? 0.242 6.318 4.345 1.00 95.94 85 HIS A C 1
ATOM 676 O O . HIS A 1 85 ? -0.648 6.414 5.187 1.00 95.94 85 HIS A O 1
ATOM 682 N N . LYS A 1 86 ? 0.515 5.158 3.744 1.00 96.12 86 LYS A N 1
ATOM 683 C CA . LYS A 1 86 ? -0.150 3.890 4.053 1.00 96.12 86 LYS A CA 1
ATOM 684 C C . LYS A 1 86 ? 0.877 2.775 4.241 1.00 96.12 86 LYS A C 1
ATOM 686 O O . LYS A 1 86 ? 2.013 2.904 3.785 1.00 96.12 86 LYS A O 1
ATOM 691 N N . PRO A 1 87 ? 0.480 1.639 4.844 1.00 94.81 87 PRO A N 1
ATOM 692 C CA . PRO A 1 87 ? 1.340 0.458 4.942 1.00 94.81 87 PRO A CA 1
ATOM 693 C C . PRO A 1 87 ? 1.877 0.040 3.563 1.00 94.81 87 PRO A C 1
ATOM 695 O O . PRO A 1 87 ? 1.129 0.123 2.587 1.00 94.81 87 PRO A O 1
ATOM 698 N N . PRO A 1 88 ? 3.116 -0.432 3.420 1.00 93.38 88 PRO A N 1
ATOM 699 C CA . PRO A 1 88 ? 3.604 -0.880 2.122 1.00 93.38 88 PRO A CA 1
ATOM 700 C C . PRO A 1 88 ? 2.936 -2.207 1.715 1.00 93.38 88 PRO A C 1
ATOM 702 O O . PRO A 1 88 ? 2.507 -3.001 2.560 1.00 93.38 88 PRO A O 1
ATOM 705 N N . ILE A 1 89 ? 2.837 -2.451 0.406 1.00 93.06 89 ILE A N 1
ATOM 706 C CA . ILE A 1 89 ? 2.499 -3.780 -0.123 1.00 93.06 89 ILE A CA 1
ATOM 707 C C . ILE A 1 89 ? 3.711 -4.689 0.078 1.00 93.06 89 ILE A C 1
ATOM 709 O O . ILE A 1 89 ? 4.842 -4.278 -0.182 1.00 93.06 89 ILE A O 1
ATOM 713 N N . LEU A 1 90 ? 3.488 -5.919 0.541 1.00 89.88 90 LEU A N 1
ATOM 714 C CA . LEU A 1 90 ? 4.551 -6.912 0.605 1.00 89.88 90 LEU A CA 1
ATOM 715 C C . LEU A 1 90 ? 4.886 -7.373 -0.818 1.00 89.88 90 LEU A C 1
ATOM 717 O O . LEU A 1 90 ? 4.067 -8.021 -1.468 1.00 89.88 90 LEU A O 1
ATOM 721 N N . THR A 1 91 ? 6.077 -7.012 -1.293 1.00 87.75 91 THR A N 1
ATOM 722 C CA . THR A 1 91 ? 6.591 -7.414 -2.606 1.00 87.75 91 THR A CA 1
ATOM 723 C C . THR A 1 91 ? 8.103 -7.633 -2.581 1.00 87.75 91 THR A C 1
ATOM 725 O O . THR A 1 91 ? 8.805 -7.052 -1.752 1.00 87.75 91 THR A O 1
ATOM 728 N N . MET A 1 92 ? 8.624 -8.427 -3.519 1.00 84.25 92 MET A N 1
ATOM 729 C CA . MET A 1 92 ? 10.062 -8.595 -3.767 1.00 84.25 92 MET A CA 1
ATOM 730 C C . MET A 1 92 ? 10.734 -7.343 -4.362 1.00 84.25 92 MET A C 1
ATOM 732 O O . MET A 1 92 ? 11.961 -7.308 -4.508 1.00 84.25 92 MET A O 1
ATOM 736 N N . ARG A 1 93 ? 9.959 -6.320 -4.745 1.00 83.88 93 ARG A N 1
ATOM 737 C CA . ARG A 1 93 ? 10.449 -5.084 -5.36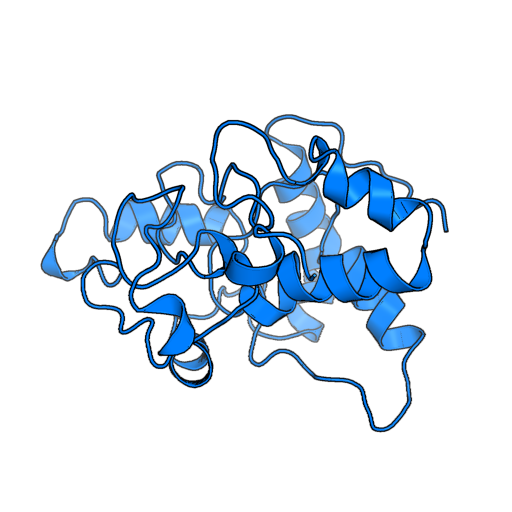7 1.00 83.88 93 ARG A CA 1
ATOM 738 C C . ARG A 1 93 ? 10.637 -3.977 -4.324 1.00 83.88 93 ARG A C 1
ATOM 740 O O . ARG A 1 93 ? 9.680 -3.482 -3.732 1.00 83.88 93 ARG A O 1
ATOM 747 N N . CYS A 1 94 ? 11.884 -3.550 -4.136 1.00 85.31 94 CYS A N 1
ATOM 748 C CA . CYS A 1 94 ? 12.224 -2.431 -3.256 1.00 85.31 94 CYS A CA 1
ATOM 749 C C . CYS A 1 94 ? 11.760 -1.104 -3.879 1.00 85.31 94 CYS A C 1
ATOM 751 O O . CYS A 1 94 ? 12.230 -0.728 -4.958 1.00 85.31 94 CYS A O 1
ATOM 753 N N . TRP A 1 95 ? 10.816 -0.418 -3.228 1.00 88.12 95 TRP A N 1
ATOM 754 C CA . TRP A 1 95 ? 10.125 0.723 -3.833 1.00 88.12 95 TRP A CA 1
ATOM 755 C C . TRP A 1 95 ? 10.959 1.994 -3.972 1.00 88.12 95 TRP A C 1
ATOM 757 O O . TRP A 1 95 ? 10.842 2.618 -5.028 1.00 88.12 95 TRP A O 1
ATOM 767 N N . PRO A 1 96 ? 11.855 2.360 -3.030 1.00 88.88 96 PRO A N 1
ATOM 768 C CA . PRO A 1 96 ? 12.728 3.510 -3.237 1.00 88.88 96 PRO A CA 1
ATOM 769 C C . PRO A 1 96 ? 13.624 3.327 -4.464 1.00 88.88 96 PRO A C 1
ATOM 771 O O . PRO A 1 96 ? 13.850 4.269 -5.218 1.00 88.88 96 PRO A O 1
ATOM 774 N N . ARG A 1 97 ? 14.078 2.095 -4.727 1.00 86.44 97 ARG A N 1
ATOM 775 C CA . ARG A 1 97 ? 14.987 1.795 -5.840 1.00 86.44 97 ARG A CA 1
ATOM 776 C C . ARG A 1 97 ? 14.336 1.991 -7.201 1.00 86.44 97 ARG A C 1
ATOM 778 O O . ARG A 1 97 ? 14.896 2.697 -8.035 1.00 86.44 97 ARG A O 1
ATOM 785 N N . PHE A 1 98 ? 13.161 1.402 -7.436 1.00 84.81 98 PHE A N 1
ATOM 786 C CA . PHE A 1 98 ? 12.489 1.617 -8.720 1.00 84.81 98 PHE A CA 1
ATOM 787 C C . PHE A 1 98 ? 11.917 3.037 -8.835 1.00 84.81 98 PHE A C 1
ATOM 789 O O . PHE A 1 98 ? 11.922 3.586 -9.933 1.00 84.81 98 PHE A O 1
ATOM 796 N N . GLU A 1 99 ? 11.481 3.668 -7.734 1.00 88.56 99 GLU A N 1
ATOM 797 C CA . GLU A 1 99 ? 11.024 5.067 -7.759 1.00 88.56 99 GLU A CA 1
ATOM 798 C C . GLU A 1 99 ? 12.173 6.006 -8.132 1.00 88.56 99 GLU A C 1
ATOM 800 O O . GLU A 1 99 ? 11.982 6.908 -8.944 1.00 88.56 99 GLU A O 1
ATOM 805 N N . SER A 1 100 ? 13.380 5.752 -7.616 1.00 87.75 100 SER A N 1
ATOM 806 C CA . SER A 1 100 ? 14.586 6.486 -7.995 1.00 87.75 100 SER A CA 1
ATOM 807 C C . SER A 1 100 ? 14.835 6.382 -9.497 1.00 87.75 100 SER A C 1
ATOM 809 O O . SER A 1 100 ? 14.977 7.404 -10.164 1.00 87.75 100 SER A O 1
ATOM 811 N N . THR A 1 101 ? 14.811 5.182 -10.080 1.00 83.31 101 THR A N 1
ATOM 812 C CA . THR A 1 101 ? 15.024 5.044 -11.529 1.00 83.31 101 THR A CA 1
ATOM 813 C C . THR A 1 101 ? 13.941 5.728 -12.356 1.00 83.31 101 THR A C 1
ATOM 815 O O . THR A 1 101 ? 14.257 6.380 -13.348 1.00 83.31 101 THR A O 1
ATOM 818 N N . ILE A 1 102 ? 12.675 5.634 -11.944 1.00 82.44 102 ILE A N 1
ATOM 819 C CA . ILE A 1 102 ? 11.564 6.289 -12.644 1.00 82.44 102 ILE A CA 1
ATOM 820 C C . ILE A 1 102 ? 11.709 7.815 -12.566 1.00 82.44 102 ILE A C 1
ATOM 822 O O . ILE A 1 102 ? 11.581 8.481 -13.587 1.00 82.44 102 ILE A O 1
ATOM 826 N N . ARG A 1 103 ? 12.064 8.371 -11.403 1.00 84.94 103 ARG A N 1
ATOM 827 C CA . ARG A 1 103 ? 12.337 9.809 -11.235 1.00 84.94 10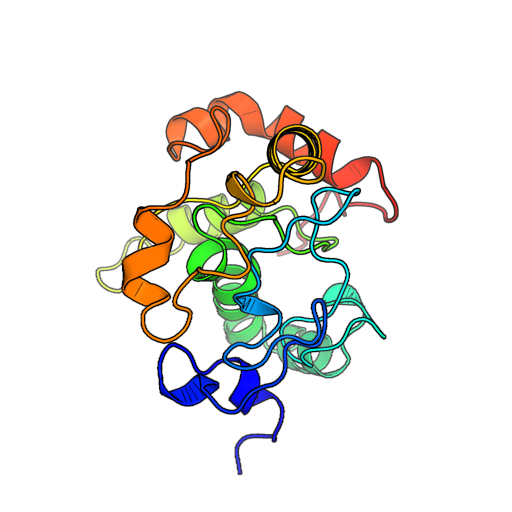3 ARG A CA 1
ATOM 828 C C . ARG A 1 103 ? 13.493 10.307 -12.103 1.00 84.94 103 ARG A C 1
ATOM 830 O O . ARG A 1 103 ? 13.418 11.415 -12.618 1.00 84.94 103 ARG A O 1
ATOM 837 N N . HIS A 1 104 ? 14.551 9.513 -12.270 1.00 80.38 104 HIS A N 1
ATOM 838 C CA . HIS A 1 104 ? 15.677 9.886 -13.133 1.00 80.38 104 HIS A CA 1
ATOM 839 C C . HIS A 1 104 ? 15.348 9.743 -14.627 1.00 80.38 104 HIS A C 1
ATOM 841 O O . HIS A 1 104 ? 15.810 10.553 -15.426 1.00 80.38 104 HIS A O 1
ATOM 847 N N . GLY A 1 105 ? 14.569 8.724 -15.006 1.00 73.81 105 GLY A N 1
ATOM 848 C CA . GLY A 1 105 ? 14.243 8.417 -16.402 1.00 73.81 105 GLY A CA 1
ATOM 849 C C . GLY A 1 105 ? 13.076 9.218 -16.988 1.00 73.81 105 GLY A C 1
ATOM 850 O O . GLY A 1 105 ? 13.005 9.380 -18.203 1.00 73.81 105 GLY A O 1
ATOM 851 N N . TYR A 1 106 ? 12.170 9.734 -16.153 1.00 68.19 106 TYR A N 1
ATOM 852 C CA . TYR A 1 106 ? 11.007 10.519 -16.573 1.00 68.19 106 TYR A CA 1
ATOM 853 C C . TYR A 1 106 ? 11.147 11.972 -16.100 1.00 68.19 106 TYR A C 1
ATOM 855 O O . TYR A 1 106 ? 10.551 12.370 -15.105 1.00 68.19 106 TYR A O 1
ATOM 863 N N . GLN A 1 107 ? 11.932 12.766 -16.833 1.00 58.69 107 GLN A N 1
ATOM 864 C CA . GLN A 1 107 ? 12.110 14.209 -16.594 1.00 58.69 107 GLN A CA 1
ATOM 865 C C . GLN A 1 107 ? 11.059 15.095 -17.307 1.00 58.69 107 GLN A C 1
ATOM 867 O O . GLN A 1 107 ? 11.200 16.312 -17.317 1.00 58.69 107 GLN A O 1
ATOM 872 N N . ASN A 1 108 ? 10.015 14.511 -17.911 1.00 52.75 108 ASN A N 1
ATOM 873 C CA . ASN A 1 108 ? 9.021 15.240 -18.717 1.00 52.75 108 ASN A CA 1
ATOM 874 C C . ASN A 1 108 ? 7.742 15.603 -17.928 1.00 52.75 108 ASN A C 1
ATOM 876 O O . ASN A 1 108 ? 7.364 14.893 -16.995 1.00 52.75 108 ASN A O 1
ATOM 880 N N . ASP A 1 109 ? 7.023 16.631 -18.405 1.00 54.34 109 ASP A N 1
ATOM 881 C CA . ASP A 1 109 ? 5.822 17.293 -17.833 1.00 54.34 109 ASP A CA 1
ATOM 882 C C . ASP A 1 109 ? 4.625 16.393 -17.431 1.00 54.34 109 ASP A C 1
ATOM 884 O O . ASP A 1 109 ? 3.664 16.863 -16.829 1.00 54.34 109 ASP A O 1
ATOM 888 N N . GLY A 1 110 ? 4.657 15.089 -17.726 1.00 60.62 110 GLY A N 1
ATOM 889 C CA . GLY A 1 110 ? 3.612 14.122 -17.354 1.00 60.62 110 GLY A CA 1
ATOM 890 C C . GLY A 1 110 ? 3.884 13.334 -16.065 1.00 60.62 110 GLY A C 1
ATOM 891 O O . GLY A 1 110 ? 3.118 12.427 -15.727 1.00 60.62 110 GLY A O 1
ATOM 892 N N . PHE A 1 111 ? 4.988 13.610 -15.364 1.00 69.12 111 PHE A N 1
ATOM 893 C CA . PHE A 1 111 ? 5.366 12.871 -14.161 1.00 69.12 111 PHE A CA 1
ATOM 894 C C . PHE A 1 111 ? 4.432 13.190 -12.983 1.00 69.12 111 PHE A C 1
ATOM 896 O O . PHE A 1 111 ? 4.522 14.235 -12.343 1.00 69.12 111 PHE A O 1
ATOM 903 N N . ILE A 1 112 ? 3.541 12.253 -12.645 1.00 73.94 112 ILE A N 1
ATOM 904 C CA . ILE A 1 112 ? 2.691 12.382 -11.456 1.00 73.94 112 ILE A CA 1
ATOM 905 C C . ILE A 1 112 ? 3.548 12.142 -10.211 1.00 73.94 112 ILE A C 1
ATOM 907 O O . ILE A 1 112 ? 3.903 10.997 -9.893 1.00 73.94 112 ILE A O 1
ATOM 911 N N . HIS A 1 113 ? 3.856 13.216 -9.486 1.00 82.81 113 HIS A N 1
ATOM 912 C CA . HIS A 1 113 ? 4.451 13.129 -8.158 1.00 82.81 113 HIS A CA 1
ATOM 913 C C . HIS A 1 113 ? 3.441 12.531 -7.171 1.00 82.81 113 HIS A C 1
ATOM 915 O O . HIS A 1 113 ? 2.282 12.952 -7.144 1.00 82.81 113 HIS A O 1
ATOM 921 N N . PRO A 1 114 ? 3.838 11.533 -6.363 1.00 87.12 114 PRO A N 1
ATOM 922 C CA . PRO A 1 114 ? 2.948 11.005 -5.351 1.00 87.12 114 PRO A CA 1
ATOM 923 C C . PRO A 1 114 ? 2.781 12.065 -4.250 1.00 87.12 114 PRO A C 1
ATOM 925 O O . PRO A 1 114 ? 3.725 12.777 -3.916 1.00 87.12 114 PRO A O 1
ATOM 928 N N . VAL A 1 115 ? 1.589 12.153 -3.658 1.00 91.19 115 VAL A N 1
ATOM 929 C CA . VAL A 1 115 ? 1.281 13.124 -2.581 1.00 91.19 115 VAL A CA 1
ATOM 930 C C . VAL A 1 115 ? 1.966 12.800 -1.242 1.00 91.19 115 VAL A C 1
ATOM 932 O O . VAL A 1 115 ? 1.742 13.468 -0.240 1.00 91.19 115 VAL A O 1
ATOM 935 N N . GLY A 1 116 ? 2.758 11.733 -1.219 1.00 93.88 116 GLY A N 1
ATOM 936 C CA . GLY A 1 116 ? 3.455 11.182 -0.070 1.00 93.88 116 GLY A CA 1
ATOM 937 C C . GLY A 1 116 ? 4.063 9.835 -0.445 1.00 93.88 116 GLY A C 1
ATOM 938 O O . GLY A 1 116 ? 3.899 9.358 -1.569 1.00 93.88 116 GLY A O 1
ATOM 939 N N . HIS A 1 117 ? 4.735 9.191 0.498 1.00 95.12 117 HIS A N 1
ATOM 940 C CA . HIS A 1 117 ? 5.387 7.903 0.260 1.00 95.12 117 HIS A CA 1
ATOM 941 C C . HIS A 1 117 ? 4.799 6.817 1.159 1.00 95.12 117 HIS A C 1
ATOM 943 O O . HIS A 1 117 ? 4.184 7.135 2.185 1.00 95.12 117 HIS A O 1
ATOM 949 N N . PRO A 1 118 ? 4.969 5.535 0.797 1.00 95.06 118 PRO A N 1
ATOM 950 C CA . PRO A 1 118 ? 4.610 4.435 1.676 1.00 95.06 118 PRO A CA 1
ATOM 951 C C . PRO A 1 118 ? 5.270 4.570 3.044 1.00 95.06 118 PRO A C 1
ATOM 953 O O . PRO A 1 118 ? 6.369 5.111 3.192 1.00 95.06 118 PRO A O 1
ATOM 956 N N . TRP A 1 119 ? 4.605 4.053 4.065 1.00 94.38 119 TRP A N 1
ATOM 957 C CA . TRP A 1 119 ? 5.244 3.840 5.352 1.00 94.38 119 TRP A CA 1
ATOM 958 C C . TRP A 1 119 ? 6.355 2.805 5.237 1.00 94.38 119 TRP A C 1
ATOM 960 O O . TRP A 1 119 ? 6.318 1.908 4.394 1.00 94.38 119 TRP A O 1
ATOM 970 N N . THR A 1 120 ? 7.316 2.891 6.149 1.00 91.75 120 THR A N 1
ATOM 971 C CA . THR A 1 120 ? 8.156 1.738 6.461 1.00 91.75 120 THR A CA 1
ATOM 972 C C . THR A 1 120 ? 7.343 0.736 7.274 1.00 91.75 120 THR A C 1
ATOM 974 O O . THR A 1 120 ? 6.388 1.102 7.977 1.00 91.75 120 THR A O 1
ATOM 977 N N . LYS A 1 121 ? 7.721 -0.538 7.228 1.00 89.44 121 LYS A N 1
ATOM 978 C CA . LYS A 1 121 ? 7.052 -1.557 8.033 1.00 89.44 121 LYS A CA 1
ATOM 979 C C . LYS A 1 121 ? 7.158 -1.274 9.541 1.00 89.44 121 LYS A C 1
ATOM 981 O O . LYS A 1 121 ? 6.128 -1.397 10.207 1.00 89.44 121 LYS A O 1
ATOM 986 N N . PRO A 1 122 ? 8.300 -0.840 10.125 1.00 91.69 122 PRO A N 1
ATOM 987 C CA . PRO A 1 122 ? 8.390 -0.565 11.556 1.00 91.69 122 PRO A CA 1
ATOM 988 C C . PRO A 1 122 ? 7.453 0.562 11.972 1.00 91.69 122 PRO A C 1
ATOM 990 O O . PRO A 1 122 ? 6.848 0.492 13.044 1.00 91.69 122 PRO A O 1
ATOM 993 N N . PHE A 1 123 ? 7.280 1.568 11.109 1.00 93.94 123 PHE A N 1
ATOM 994 C CA . PHE A 1 123 ? 6.319 2.633 11.344 1.00 93.94 123 PHE A CA 1
ATOM 995 C C . PHE A 1 123 ? 4.881 2.102 11.306 1.00 93.94 123 PHE A C 1
ATOM 997 O O . PHE A 1 123 ? 4.124 2.328 12.246 1.00 93.94 123 PHE A O 1
ATOM 1004 N N . ALA A 1 124 ? 4.519 1.312 10.295 1.00 93.81 124 ALA A N 1
ATOM 1005 C CA . ALA A 1 124 ? 3.201 0.685 10.205 1.00 93.81 124 ALA A CA 1
ATOM 1006 C C . ALA A 1 124 ? 2.899 -0.254 11.396 1.00 93.81 124 ALA A C 1
ATOM 1008 O O . ALA A 1 124 ? 1.790 -0.244 11.936 1.00 93.81 124 ALA A O 1
ATOM 1009 N N . MET A 1 125 ? 3.890 -1.023 11.860 1.00 93.50 125 MET A N 1
ATOM 1010 C CA . MET A 1 125 ? 3.789 -1.851 13.068 1.00 93.50 125 MET A CA 1
ATOM 1011 C C . MET A 1 125 ? 3.629 -1.003 14.330 1.00 93.50 125 MET A C 1
ATOM 1013 O O . MET A 1 125 ? 2.861 -1.370 15.216 1.00 93.50 125 MET A O 1
ATOM 1017 N N . LYS A 1 126 ? 4.343 0.125 14.430 1.00 94.56 126 LYS A N 1
ATOM 1018 C CA . LYS A 1 126 ? 4.174 1.078 15.531 1.00 94.56 126 LYS A CA 1
ATOM 1019 C C . LYS A 1 126 ? 2.748 1.626 15.543 1.00 94.56 126 LYS A C 1
ATOM 1021 O O . LYS A 1 126 ? 2.093 1.527 16.572 1.00 94.56 126 LYS A O 1
ATOM 1026 N N . VAL A 1 127 ? 2.243 2.096 14.400 1.00 94.38 127 VAL A N 1
ATOM 1027 C CA . VAL A 1 127 ? 0.852 2.554 14.254 1.00 94.38 127 VAL A CA 1
ATOM 1028 C C . VAL A 1 127 ? -0.123 1.462 14.691 1.00 94.38 127 VAL A C 1
ATOM 1030 O O . VAL A 1 127 ? -1.026 1.737 15.474 1.00 94.38 127 VAL A O 1
ATOM 1033 N N . TRP A 1 128 ? 0.071 0.211 14.257 1.00 93.94 128 TRP A N 1
ATOM 1034 C CA . TRP A 1 128 ? -0.766 -0.905 14.704 1.00 93.94 128 TRP A CA 1
ATOM 1035 C C . TRP A 1 128 ? -0.716 -1.093 16.226 1.00 93.94 128 TRP A C 1
ATOM 1037 O O . TRP A 1 128 ? -1.762 -1.131 16.863 1.00 93.94 128 TRP A O 1
ATOM 1047 N N . ARG A 1 129 ? 0.477 -1.163 16.830 1.00 94.12 129 ARG A N 1
ATOM 1048 C CA . ARG A 1 129 ? 0.633 -1.346 18.285 1.00 94.12 129 ARG A CA 1
ATOM 1049 C C . ARG A 1 129 ? -0.019 -0.223 19.091 1.00 94.12 129 ARG A C 1
ATOM 1051 O O . ARG A 1 129 ? -0.657 -0.508 20.103 1.00 94.12 129 ARG A O 1
ATOM 1058 N N . ASP A 1 130 ? 0.123 1.017 18.631 1.00 93.94 130 ASP A N 1
ATOM 1059 C CA . ASP A 1 130 ? -0.359 2.213 19.328 1.00 93.94 130 ASP A CA 1
ATOM 1060 C C . ASP A 1 130 ? -1.891 2.362 19.255 1.00 93.94 130 ASP A C 1
ATOM 1062 O O . ASP A 1 130 ? -2.490 3.017 20.110 1.00 93.94 130 ASP A O 1
ATOM 1066 N N . THR A 1 131 ? -2.531 1.751 18.251 1.00 91.94 131 THR A N 1
ATOM 1067 C CA . THR A 1 131 ? -3.968 1.923 17.964 1.00 91.94 131 THR A CA 1
ATOM 1068 C C . THR A 1 131 ? -4.801 0.658 18.181 1.00 91.94 131 THR A C 1
ATOM 1070 O O . THR A 1 131 ? -5.978 0.748 18.507 1.00 91.94 131 THR A O 1
ATOM 1073 N N . PHE A 1 132 ? -4.230 -0.545 18.062 1.00 88.38 132 PHE A N 1
ATOM 1074 C CA . PHE A 1 132 ? -5.008 -1.792 18.060 1.00 88.38 132 PHE A CA 1
ATOM 1075 C C . PHE A 1 132 ? -5.767 -2.046 19.372 1.00 88.38 132 PHE A C 1
ATOM 1077 O O . PHE A 1 132 ? -6.869 -2.586 19.338 1.00 88.38 132 PHE A O 1
ATOM 1084 N N . LYS A 1 133 ? -5.215 -1.634 20.522 1.00 88.88 133 LYS A N 1
ATOM 1085 C CA . LYS A 1 133 ? -5.852 -1.821 21.840 1.00 88.88 133 LYS A CA 1
ATOM 1086 C C . LYS A 1 133 ? -6.908 -0.766 22.186 1.00 88.88 133 LYS A C 1
ATOM 1088 O O . LYS A 1 133 ? -7.622 -0.943 23.166 1.00 88.88 133 LYS A O 1
ATOM 1093 N N . ASP A 1 134 ? -6.992 0.319 21.423 1.00 90.94 134 ASP A N 1
ATOM 1094 C CA . ASP A 1 134 ? -7.870 1.453 21.708 1.00 90.94 134 ASP A CA 1
ATOM 1095 C C . ASP A 1 134 ? -8.692 1.782 20.464 1.00 90.94 134 ASP A C 1
ATOM 1097 O O . ASP A 1 134 ? -8.198 2.396 19.519 1.00 90.94 134 ASP A O 1
ATOM 1101 N N . VAL A 1 135 ? -9.959 1.364 20.468 1.00 85.25 135 VAL A N 1
ATOM 1102 C CA . VAL A 1 135 ? -10.877 1.555 19.335 1.00 85.25 135 VAL A CA 1
ATOM 1103 C C . VAL A 1 135 ? -11.002 3.025 18.922 1.00 85.25 135 VAL A C 1
ATOM 1105 O O . VAL A 1 135 ? -11.149 3.302 17.737 1.00 85.25 135 VAL A O 1
ATOM 1108 N N . ASN A 1 136 ? -10.845 3.971 19.855 1.00 89.25 136 ASN A N 1
ATOM 1109 C CA . ASN A 1 136 ? -10.933 5.404 19.558 1.00 89.25 136 ASN A CA 1
ATOM 1110 C C . ASN A 1 136 ? -9.710 5.924 18.792 1.00 89.25 136 ASN A C 1
ATOM 1112 O O . ASN A 1 136 ? -9.768 6.983 18.173 1.00 89.25 136 ASN A O 1
ATOM 1116 N N . LYS A 1 137 ? -8.596 5.185 18.823 1.00 88.94 137 LYS A N 1
ATOM 1117 C CA . LYS A 1 137 ? -7.383 5.486 18.052 1.00 88.94 137 LYS A CA 1
ATOM 1118 C C . LYS A 1 137 ? -7.338 4.752 16.713 1.00 88.94 137 LYS A C 1
ATOM 1120 O O . LYS A 1 137 ? -6.462 5.032 15.894 1.00 88.94 137 LYS A O 1
ATOM 1125 N N . GLN A 1 138 ? -8.249 3.809 16.472 1.00 89.31 138 GLN A N 1
ATOM 1126 C CA . GLN A 1 138 ? -8.344 3.115 15.193 1.00 89.31 138 GLN A CA 1
ATOM 1127 C C . GLN A 1 138 ? -9.016 4.029 14.168 1.00 89.31 138 GLN A C 1
ATOM 1129 O O . GLN A 1 138 ? -10.220 4.249 14.205 1.00 89.31 138 GLN A O 1
ATOM 1134 N N . PHE A 1 139 ? -8.236 4.541 13.221 1.00 90.25 139 PHE A N 1
ATOM 1135 C CA . PHE A 1 139 ? -8.736 5.435 12.170 1.00 90.25 139 PHE A CA 1
ATOM 1136 C C . PHE A 1 139 ? -9.172 4.689 10.898 1.00 90.25 139 PHE A C 1
ATOM 1138 O O . PHE A 1 139 ? -9.839 5.259 10.044 1.00 90.25 139 PHE A O 1
ATOM 1145 N N . TRP A 1 140 ? -8.828 3.405 10.742 1.00 89.69 140 TRP A N 1
ATOM 1146 C CA . TRP A 1 140 ? -9.243 2.609 9.577 1.00 89.69 140 TRP A CA 1
ATOM 1147 C C . TRP A 1 140 ? -10.746 2.311 9.458 1.00 89.69 140 TRP A C 1
ATOM 1149 O O . TRP A 1 140 ? -11.182 2.190 8.312 1.00 89.69 140 TRP A O 1
ATOM 1159 N N . PRO A 1 141 ? -11.552 2.186 10.536 1.00 87.56 141 PRO A N 1
ATOM 1160 C CA . PRO A 1 141 ? -12.993 1.959 10.400 1.00 87.56 141 PRO A CA 1
ATOM 1161 C C . PRO A 1 141 ? -13.752 3.211 9.943 1.00 87.56 141 PRO A C 1
ATOM 1163 O O . PRO A 1 141 ? -14.811 3.091 9.338 1.00 87.56 141 PRO A O 1
ATOM 1166 N N . THR A 1 142 ? -13.221 4.400 10.241 1.00 89.00 142 THR A N 1
ATOM 1167 C CA . THR A 1 142 ? -13.851 5.702 9.965 1.00 89.00 142 THR A CA 1
ATOM 1168 C C . THR A 1 142 ? -13.226 6.438 8.781 1.00 89.00 142 THR A C 1
ATOM 1170 O O . THR A 1 142 ? -13.691 7.514 8.413 1.00 89.00 142 THR A O 1
ATOM 1173 N N . TYR A 1 143 ? -12.185 5.873 8.167 1.00 92.94 143 TYR A N 1
ATOM 1174 C CA . TYR A 1 143 ? -11.567 6.443 6.978 1.00 92.94 143 TYR A CA 1
ATOM 1175 C C . TYR A 1 143 ? -12.525 6.394 5.784 1.00 92.94 143 TYR A C 1
ATOM 1177 O O . TYR A 1 143 ? -12.966 5.321 5.367 1.00 92.94 143 TYR A O 1
ATOM 1185 N N . ASP A 1 144 ? -12.813 7.558 5.203 1.00 93.62 144 ASP A N 1
ATOM 1186 C CA . ASP A 1 144 ? -13.650 7.668 4.012 1.00 93.62 144 ASP A CA 1
ATOM 1187 C C . ASP A 1 144 ? -12.845 7.322 2.750 1.00 93.62 144 ASP A C 1
ATOM 1189 O O . ASP A 1 144 ? -12.111 8.143 2.188 1.00 93.62 144 ASP A O 1
ATOM 1193 N N . TYR A 1 145 ? -12.998 6.080 2.294 1.00 93.56 145 TYR A N 1
ATOM 1194 C CA . TYR A 1 145 ? -12.359 5.583 1.078 1.00 93.56 145 TYR A CA 1
ATOM 1195 C C . TYR A 1 145 ? -12.956 6.157 -0.214 1.00 93.56 145 TYR A C 1
ATOM 1197 O O . TYR A 1 145 ? -12.312 6.061 -1.258 1.00 93.56 145 TYR A O 1
ATOM 1205 N N . THR A 1 146 ? -14.141 6.778 -0.166 1.0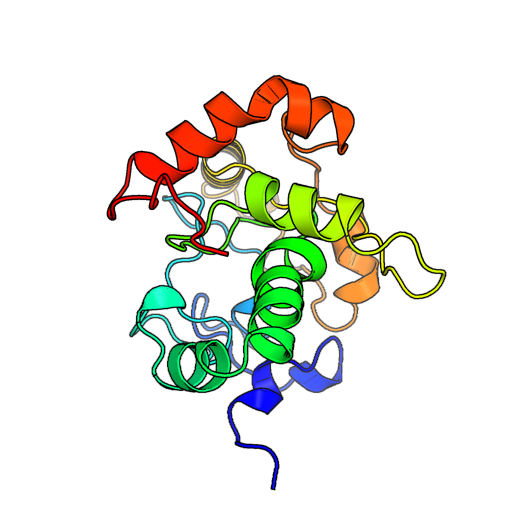0 92.25 146 THR A N 1
ATOM 1206 C CA . THR A 1 146 ? -14.758 7.392 -1.354 1.00 92.25 146 THR A CA 1
ATOM 1207 C C . THR A 1 146 ? -14.052 8.675 -1.784 1.00 92.25 146 THR A C 1
ATOM 1209 O O . THR A 1 146 ? -14.293 9.158 -2.882 1.00 92.25 146 THR A O 1
ATOM 1212 N N . LYS A 1 147 ? -13.151 9.197 -0.945 1.00 93.12 147 LYS A N 1
ATOM 1213 C CA . LYS A 1 147 ? -12.294 10.360 -1.214 1.00 93.12 147 LYS A CA 1
ATOM 1214 C C . LYS A 1 147 ? -10.829 10.037 -0.939 1.00 93.12 147 LYS A C 1
ATOM 1216 O O . LYS A 1 147 ? -10.067 10.857 -0.438 1.00 93.12 147 LYS A O 1
ATOM 1221 N N . ASN A 1 148 ? -10.427 8.798 -1.189 1.00 91.81 148 ASN A N 1
ATOM 1222 C CA . ASN A 1 148 ? -9.090 8.306 -0.889 1.00 91.81 148 ASN A CA 1
ATOM 1223 C C . ASN A 1 148 ? -7.981 9.049 -1.663 1.00 91.81 148 ASN A C 1
ATOM 1225 O O . ASN A 1 148 ? -6.844 9.086 -1.189 1.00 91.81 148 ASN A O 1
ATOM 1229 N N . SER A 1 149 ? -8.256 9.613 -2.846 1.00 91.19 149 SER A N 1
ATOM 1230 C CA . SER A 1 149 ? -7.360 10.550 -3.557 1.00 91.19 149 SER A CA 1
ATOM 1231 C C . SER A 1 149 ? -6.932 11.721 -2.689 1.00 91.19 149 SER A C 1
ATOM 1233 O O . SER A 1 149 ? -5.737 12.019 -2.617 1.00 91.19 149 SER A O 1
ATOM 1235 N N . ASP A 1 150 ? -7.895 12.294 -1.981 1.00 91.94 150 ASP A N 1
ATOM 1236 C CA . ASP A 1 150 ? -7.747 13.534 -1.232 1.00 91.94 150 ASP A CA 1
ATOM 1237 C C . ASP A 1 150 ? -7.284 13.211 0.199 1.00 91.94 150 ASP A C 1
ATOM 1239 O O . ASP A 1 150 ? -6.311 13.770 0.714 1.00 91.94 150 ASP A O 1
ATOM 1243 N N . ASN A 1 151 ? -7.900 12.188 0.800 1.00 93.00 151 ASN A N 1
ATOM 1244 C CA . ASN A 1 151 ? -7.733 11.826 2.205 1.00 93.00 151 ASN A CA 1
ATOM 1245 C C . ASN A 1 151 ? -6.385 11.184 2.538 1.00 93.00 151 ASN A C 1
ATOM 1247 O O . ASN A 1 151 ? -5.969 11.200 3.694 1.00 93.00 151 ASN A O 1
ATOM 1251 N N . GLN A 1 152 ? -5.687 10.576 1.575 1.00 92.06 152 GLN A N 1
ATOM 1252 C CA . GLN A 1 152 ? -4.391 9.937 1.855 1.00 92.06 152 GLN A CA 1
ATOM 1253 C C . GLN A 1 152 ? -3.324 10.943 2.321 1.00 92.06 152 GLN A C 1
ATOM 1255 O O . GLN A 1 152 ? -2.421 10.579 3.069 1.00 92.06 152 GLN A O 1
ATOM 1260 N N . SER A 1 153 ? -3.447 12.217 1.935 1.00 90.31 153 SER A N 1
ATOM 1261 C CA . SER A 1 153 ? -2.539 13.282 2.377 1.00 90.31 153 SER A CA 1
ATOM 1262 C C . SER A 1 153 ? -2.694 13.618 3.868 1.00 90.31 153 SER A C 1
ATOM 1264 O O . SER A 1 153 ? -1.744 14.079 4.492 1.00 90.31 153 SER A O 1
ATOM 1266 N N . HIS A 1 154 ? -3.862 13.330 4.454 1.00 91.50 154 HIS A N 1
ATOM 1267 C CA . HIS A 1 154 ? -4.167 13.572 5.867 1.00 91.50 154 HIS A CA 1
ATOM 1268 C C . HIS A 1 154 ? -3.688 12.454 6.800 1.00 91.50 154 HIS A C 1
ATOM 1270 O O . HIS A 1 154 ? -3.700 12.620 8.020 1.00 91.50 154 HIS A O 1
ATOM 1276 N N . LEU A 1 155 ? -3.277 11.307 6.253 1.00 93.56 155 LEU A N 1
ATOM 1277 C CA . LEU A 1 155 ? -2.668 10.245 7.045 1.00 93.56 155 LEU A CA 1
ATOM 1278 C C . LEU A 1 155 ? -1.262 10.661 7.491 1.00 93.56 155 LEU A C 1
ATOM 1280 O O . LEU A 1 155 ? -0.548 11.371 6.785 1.00 93.56 155 LEU A O 1
ATOM 1284 N N . GLN A 1 156 ? -0.850 10.192 8.668 1.00 93.31 156 GLN A N 1
ATOM 1285 C CA . GLN A 1 156 ? 0.457 10.522 9.229 1.00 93.31 156 GLN A CA 1
ATOM 1286 C C . GLN A 1 156 ? 1.589 10.047 8.306 1.00 93.31 156 GLN A C 1
ATOM 1288 O O . GLN A 1 156 ? 1.631 8.880 7.928 1.00 93.31 156 GLN A O 1
ATOM 1293 N N . ALA A 1 157 ? 2.555 10.913 8.003 1.00 93.19 157 ALA A N 1
ATOM 1294 C CA . ALA A 1 157 ? 3.783 10.507 7.327 1.00 93.19 157 ALA A CA 1
ATOM 1295 C C . ALA A 1 157 ? 4.745 9.790 8.294 1.00 93.19 157 ALA A C 1
ATOM 1297 O O . ALA A 1 157 ? 4.879 10.167 9.461 1.00 93.19 157 ALA A O 1
ATOM 1298 N N . GLY A 1 158 ? 5.446 8.764 7.805 1.00 91.25 158 GLY A N 1
ATOM 1299 C CA . GLY A 1 158 ? 6.522 8.125 8.563 1.00 91.25 158 GLY A CA 1
ATOM 1300 C C . GLY A 1 158 ? 7.755 9.027 8.606 1.00 91.25 158 GLY A C 1
ATOM 1301 O O . GLY A 1 158 ? 8.092 9.649 7.604 1.00 91.25 158 GLY A O 1
ATOM 1302 N N . SER A 1 159 ? 8.472 9.083 9.731 1.00 92.31 159 SER A N 1
ATOM 1303 C CA . SER A 1 159 ? 9.662 9.944 9.857 1.00 92.31 159 SER A CA 1
ATOM 1304 C C . SER A 1 159 ? 10.750 9.626 8.825 1.00 92.31 159 SER A C 1
ATOM 1306 O O . SER A 1 159 ? 11.403 10.542 8.346 1.00 92.31 159 SER A O 1
ATOM 1308 N N . MET A 1 160 ? 10.905 8.353 8.445 1.00 92.38 160 MET A N 1
ATOM 1309 C CA . MET A 1 160 ? 11.865 7.894 7.427 1.00 92.38 160 MET A CA 1
ATOM 1310 C C . MET A 1 160 ? 11.371 8.074 5.984 1.00 92.38 160 MET A C 1
ATOM 1312 O O . MET A 1 160 ? 12.142 7.890 5.049 1.00 92.38 160 MET A O 1
ATOM 1316 N N . THR A 1 161 ? 10.086 8.383 5.787 1.00 93.38 161 THR A N 1
ATOM 1317 C CA . THR A 1 161 ? 9.459 8.479 4.458 1.00 93.38 161 THR A CA 1
ATOM 1318 C C . THR A 1 161 ? 8.683 9.783 4.256 1.00 93.38 161 THR A C 1
ATOM 1320 O O . THR A 1 161 ? 7.838 9.879 3.366 1.00 93.38 161 THR A O 1
ATOM 1323 N N . ARG A 1 162 ? 8.981 10.809 5.069 1.00 93.25 162 ARG A N 1
ATOM 1324 C CA . ARG A 1 162 ? 8.297 12.114 5.050 1.00 93.25 162 ARG A CA 1
ATOM 1325 C C . ARG A 1 162 ? 8.491 12.885 3.742 1.00 93.25 162 ARG A C 1
ATOM 1327 O O . ARG A 1 162 ? 7.586 13.584 3.308 1.00 93.25 162 ARG A O 1
ATOM 1334 N N . ASP A 1 163 ? 9.644 12.725 3.105 1.00 93.31 163 ASP A N 1
ATOM 1335 C CA . ASP A 1 163 ? 10.021 13.362 1.849 1.00 93.31 163 ASP A CA 1
ATOM 1336 C C . ASP A 1 163 ? 11.079 12.509 1.133 1.00 93.31 163 ASP A C 1
ATOM 1338 O O . ASP A 1 163 ? 11.630 11.561 1.700 1.00 93.31 163 ASP A O 1
ATOM 1342 N N . TRP A 1 164 ? 11.329 12.826 -0.139 1.00 92.25 164 TRP A N 1
ATOM 1343 C CA . TRP A 1 164 ? 12.244 12.057 -0.984 1.00 92.25 164 TRP A CA 1
ATOM 1344 C C . TRP A 1 164 ? 13.699 12.113 -0.502 1.00 92.25 164 TRP A C 1
ATOM 1346 O O . TRP A 1 164 ? 14.401 11.109 -0.565 1.00 92.25 164 TRP A O 1
ATOM 1356 N N . GLU A 1 165 ? 14.152 13.254 0.017 1.00 93.31 165 GLU A N 1
ATOM 1357 C CA . GLU A 1 165 ? 15.520 13.410 0.522 1.00 93.31 165 GLU A CA 1
ATOM 1358 C C . GLU A 1 165 ? 15.770 12.506 1.735 1.00 93.31 165 GLU A C 1
ATOM 1360 O O . GLU A 1 165 ? 16.759 11.776 1.791 1.00 93.31 165 GLU A O 1
ATOM 1365 N N . THR A 1 166 ? 14.819 12.476 2.666 1.00 94.81 166 THR A N 1
ATOM 1366 C CA . THR A 1 166 ? 14.865 11.619 3.850 1.00 94.81 166 THR A CA 1
ATOM 1367 C C . THR A 1 166 ? 14.846 10.139 3.460 1.00 94.81 166 THR A C 1
ATOM 1369 O O . THR A 1 166 ? 15.540 9.337 4.081 1.00 94.81 166 THR A O 1
ATOM 1372 N N . ILE A 1 167 ? 14.111 9.765 2.407 1.00 93.44 167 ILE A N 1
ATOM 1373 C CA . ILE A 1 167 ? 14.118 8.393 1.874 1.00 93.44 167 ILE A CA 1
ATOM 1374 C C . ILE A 1 167 ? 15.509 8.015 1.377 1.00 93.44 167 ILE A C 1
ATOM 1376 O O . ILE A 1 167 ? 16.002 6.953 1.741 1.00 93.44 167 ILE A O 1
ATOM 1380 N N . LEU A 1 168 ? 16.159 8.884 0.599 1.00 91.81 168 LEU A N 1
ATOM 1381 C CA . LEU A 1 168 ? 17.511 8.632 0.094 1.00 91.81 168 LEU A CA 1
ATOM 1382 C C . LEU A 1 168 ? 18.531 8.483 1.230 1.00 91.81 168 LEU A C 1
ATOM 1384 O O . LEU A 1 168 ? 19.378 7.598 1.175 1.00 91.81 168 LEU A O 1
ATOM 1388 N N . GLN A 1 169 ? 18.413 9.287 2.291 1.00 93.38 169 GLN A N 1
ATOM 1389 C CA . GLN A 1 169 ? 19.260 9.173 3.487 1.00 93.38 169 GLN A CA 1
ATOM 1390 C C . GLN A 1 169 ? 19.057 7.853 4.252 1.00 93.38 169 GLN A C 1
ATOM 1392 O O . GLN A 1 169 ? 19.924 7.455 5.026 1.00 93.38 169 GLN A O 1
ATOM 1397 N N . ASN A 1 170 ? 17.919 7.179 4.056 1.00 91.06 170 ASN A N 1
ATOM 1398 C CA . ASN A 1 170 ? 17.539 5.954 4.758 1.00 91.06 170 ASN A CA 1
ATOM 1399 C C . ASN A 1 170 ? 17.370 4.743 3.814 1.00 91.06 170 ASN A C 1
ATOM 1401 O O . ASN A 1 170 ? 16.815 3.733 4.251 1.00 91.06 170 ASN A O 1
ATOM 1405 N N . ASP A 1 171 ? 17.827 4.808 2.554 1.00 88.19 171 ASP A N 1
ATOM 1406 C CA . ASP A 1 171 ? 17.556 3.777 1.530 1.00 88.19 171 ASP A CA 1
ATOM 1407 C C . ASP A 1 171 ? 17.982 2.379 1.992 1.00 88.19 171 ASP A C 1
ATOM 1409 O O . ASP A 1 171 ? 17.198 1.434 1.927 1.00 88.19 171 ASP A O 1
ATOM 1413 N N . ASP A 1 172 ? 19.184 2.253 2.559 1.00 86.88 172 ASP A N 1
ATOM 1414 C CA . ASP A 1 172 ? 19.697 0.972 3.051 1.00 86.88 172 ASP A CA 1
ATOM 1415 C C . ASP A 1 172 ? 18.862 0.401 4.205 1.00 86.88 172 ASP A C 1
ATOM 1417 O O . ASP A 1 172 ? 18.642 -0.810 4.271 1.00 86.88 172 ASP A O 1
ATOM 1421 N N . LEU A 1 173 ? 18.344 1.257 5.091 1.00 85.56 173 LEU A N 1
ATOM 1422 C CA . LEU A 1 173 ? 17.480 0.829 6.194 1.00 85.56 173 LEU A CA 1
ATOM 1423 C C . LEU A 1 173 ? 16.107 0.384 5.685 1.00 85.56 173 LEU A C 1
ATOM 1425 O O . LEU A 1 173 ? 15.569 -0.613 6.163 1.00 85.56 173 LEU A O 1
ATOM 1429 N N . ILE A 1 174 ? 15.546 1.099 4.704 1.00 84.75 174 ILE A N 1
ATOM 1430 C CA . ILE A 1 174 ? 14.276 0.730 4.067 1.00 84.75 174 ILE A CA 1
ATOM 1431 C C . ILE A 1 174 ? 14.442 -0.588 3.298 1.00 84.75 174 ILE A C 1
ATOM 1433 O O . ILE A 1 174 ? 13.590 -1.472 3.378 1.00 84.75 174 ILE A O 1
ATOM 1437 N N . LEU A 1 175 ? 15.561 -0.758 2.598 1.00 83.06 175 LEU A N 1
ATOM 1438 C CA . LEU A 1 175 ? 15.896 -1.991 1.899 1.00 83.06 175 LEU A CA 1
ATOM 1439 C C . LEU A 1 175 ? 16.029 -3.178 2.856 1.00 83.06 175 LEU A C 1
ATOM 1441 O O . LEU A 1 175 ? 15.513 -4.257 2.564 1.00 83.06 175 LEU A O 1
ATOM 1445 N N . GLU A 1 176 ? 16.746 -2.999 3.962 1.00 81.50 176 GLU A N 1
ATOM 1446 C CA . GLU A 1 176 ? 16.953 -4.052 4.953 1.00 81.50 176 GLU A CA 1
ATOM 1447 C C . GLU A 1 176 ? 15.632 -4.444 5.631 1.00 81.50 176 GLU A C 1
ATOM 1449 O O . GLU A 1 176 ? 15.330 -5.630 5.759 1.00 81.50 176 GLU A O 1
ATOM 1454 N N . ASP A 1 177 ? 14.773 -3.472 5.940 1.00 76.94 177 ASP A N 1
ATOM 1455 C CA . ASP A 1 177 ? 13.414 -3.725 6.428 1.00 76.94 177 ASP A CA 1
ATOM 1456 C C . ASP A 1 177 ? 12.587 -4.577 5.447 1.00 76.94 177 ASP A C 1
ATOM 1458 O O . ASP A 1 177 ? 11.950 -5.564 5.835 1.00 76.94 177 ASP A O 1
ATOM 1462 N N . GLN A 1 178 ? 12.647 -4.259 4.149 1.00 75.38 178 GLN A N 1
ATOM 1463 C CA . GLN A 1 178 ? 11.964 -5.044 3.119 1.00 75.38 178 GLN A CA 1
ATOM 1464 C C . GLN A 1 178 ? 12.554 -6.461 2.946 1.00 75.38 178 GLN A C 1
ATOM 1466 O O . GLN A 1 178 ? 11.852 -7.341 2.447 1.00 75.38 178 GLN A O 1
ATOM 1471 N N . ARG A 1 179 ? 13.798 -6.729 3.383 1.00 73.38 179 ARG A N 1
ATOM 1472 C CA . ARG A 1 179 ? 14.442 -8.059 3.299 1.00 73.38 179 ARG A CA 1
ATOM 1473 C C . ARG A 1 179 ? 14.028 -9.036 4.395 1.00 73.38 179 ARG A C 1
ATOM 1475 O O . ARG A 1 179 ? 13.950 -10.235 4.132 1.00 73.38 179 ARG A O 1
ATOM 1482 N N . GLN A 1 180 ? 13.786 -8.569 5.617 1.00 61.47 180 GLN A N 1
ATOM 1483 C CA . GLN A 1 180 ? 13.817 -9.433 6.806 1.00 61.47 180 GLN A CA 1
ATOM 1484 C C . GLN A 1 180 ? 12.661 -10.442 6.958 1.00 61.47 180 GLN A C 1
ATOM 1486 O O . GLN A 1 180 ? 12.712 -11.267 7.864 1.00 61.47 180 GLN A O 1
ATOM 1491 N N . HIS A 1 181 ? 11.617 -10.445 6.114 1.00 55.09 181 HIS A N 1
ATOM 1492 C CA . HIS A 1 181 ? 10.428 -11.282 6.369 1.00 55.09 181 HIS A CA 1
ATOM 1493 C C . HIS A 1 181 ? 9.791 -11.961 5.145 1.00 55.09 181 HIS A C 1
ATOM 1495 O O . HIS A 1 181 ? 8.575 -11.938 4.961 1.00 55.09 181 HIS A O 1
ATOM 1501 N N . GLY A 1 182 ? 10.611 -12.688 4.383 1.00 48.50 182 GLY A N 1
ATOM 1502 C CA . GLY A 1 182 ? 10.122 -13.825 3.597 1.00 48.50 182 GLY A CA 1
ATOM 1503 C C . GLY A 1 182 ? 9.843 -13.540 2.127 1.00 48.50 182 GLY A C 1
ATOM 1504 O O . GLY A 1 182 ? 8.760 -13.867 1.651 1.00 48.50 182 GLY A O 1
ATOM 1505 N N . TRP A 1 183 ? 10.805 -12.949 1.419 1.00 50.81 183 TRP A N 1
ATOM 1506 C CA . TRP A 1 183 ? 11.544 -13.611 0.330 1.00 50.81 183 TRP A CA 1
ATOM 1507 C C . TRP A 1 183 ? 12.697 -12.705 -0.137 1.00 50.81 183 TRP A C 1
ATOM 1509 O O . TRP A 1 183 ? 12.684 -11.501 0.103 1.00 50.81 183 TRP A O 1
ATOM 1519 N N . ASN A 1 184 ? 13.710 -13.309 -0.767 1.00 49.28 184 ASN A N 1
ATOM 1520 C CA . ASN A 1 184 ? 14.929 -12.677 -1.280 1.00 49.28 184 ASN A CA 1
ATOM 1521 C C . ASN A 1 184 ? 14.619 -11.417 -2.109 1.00 49.28 184 ASN A C 1
ATOM 1523 O O . ASN A 1 184 ? 14.380 -11.530 -3.312 1.00 49.28 184 ASN A O 1
ATOM 1527 N N . VAL A 1 185 ? 14.645 -10.222 -1.498 1.00 47.62 185 VAL A N 1
ATOM 1528 C CA . VAL A 1 185 ? 14.635 -8.960 -2.253 1.00 47.62 185 VAL A CA 1
ATOM 1529 C C . VAL A 1 185 ? 15.789 -9.052 -3.233 1.00 47.62 185 VAL A C 1
ATOM 1531 O O . VAL A 1 185 ? 16.958 -9.081 -2.834 1.00 47.62 185 VAL A O 1
ATOM 1534 N N . ASN A 1 186 ? 15.455 -9.175 -4.513 1.00 48.19 186 ASN A N 1
ATOM 1535 C CA . ASN A 1 186 ? 16.458 -9.377 -5.535 1.00 48.19 186 ASN A CA 1
ATOM 1536 C C . ASN A 1 186 ? 17.324 -8.112 -5.540 1.00 48.19 186 ASN A C 1
ATOM 1538 O O . ASN A 1 186 ? 16.822 -7.011 -5.775 1.00 48.19 186 ASN A O 1
ATOM 1542 N N . LYS A 1 187 ? 18.617 -8.248 -5.206 1.00 45.19 187 LYS A N 1
ATOM 1543 C CA . LYS A 1 187 ? 19.569 -7.120 -5.191 1.00 45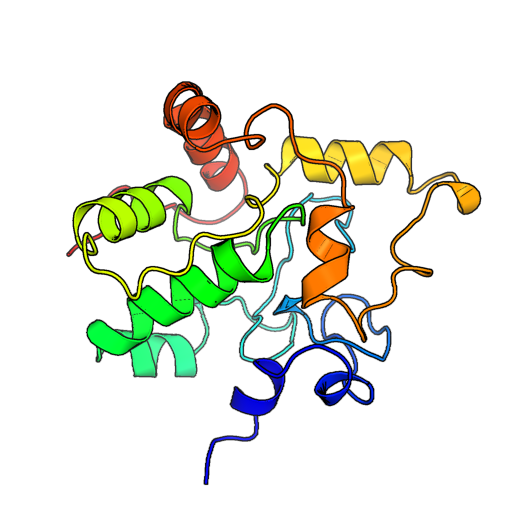.19 187 LYS A CA 1
ATOM 1544 C C . LYS A 1 187 ? 19.623 -6.423 -6.553 1.00 45.19 187 LYS A C 1
ATOM 1546 O O . LYS A 1 187 ? 19.985 -5.250 -6.615 1.00 45.19 187 LYS A O 1
ATOM 1551 N N . THR A 1 188 ? 19.219 -7.141 -7.594 1.00 43.66 188 THR A N 1
ATOM 1552 C CA . THR A 1 188 ? 19.229 -6.726 -8.982 1.00 43.66 188 THR A CA 1
ATOM 1553 C C . THR A 1 188 ? 17.798 -6.495 -9.456 1.00 43.66 188 THR A C 1
ATOM 1555 O O . THR A 1 188 ? 17.018 -7.431 -9.643 1.00 43.66 188 THR A O 1
ATOM 1558 N N . VAL A 1 189 ? 17.456 -5.230 -9.695 1.00 45.06 189 VAL A N 1
ATOM 1559 C CA . VAL A 1 189 ? 16.481 -4.909 -10.737 1.00 45.06 189 VAL A CA 1
ATOM 1560 C C . VAL A 1 189 ? 17.249 -5.145 -12.035 1.00 45.06 189 VAL A C 1
ATOM 1562 O O . VAL A 1 189 ? 18.090 -4.329 -12.402 1.00 45.06 189 VAL A O 1
ATOM 1565 N N . TYR A 1 190 ? 17.099 -6.319 -12.653 1.00 42.62 190 TYR A N 1
ATOM 1566 C CA . TYR A 1 190 ? 17.590 -6.485 -14.019 1.00 42.62 190 TYR A CA 1
ATOM 1567 C C . TYR A 1 190 ? 16.721 -5.602 -14.907 1.00 42.62 190 TYR A C 1
ATOM 1569 O O . TYR A 1 190 ? 15.510 -5.818 -15.003 1.00 42.62 190 TYR A O 1
ATOM 1577 N N . TRP A 1 191 ? 17.362 -4.579 -15.466 1.00 44.62 191 TRP A N 1
ATOM 1578 C CA . TRP A 1 191 ? 16.773 -3.639 -16.404 1.00 44.62 191 TRP A CA 1
ATOM 1579 C C . TRP A 1 191 ? 16.484 -4.277 -17.751 1.00 44.62 191 TRP A C 1
ATOM 1581 O O . TRP A 1 191 ? 17.124 -5.269 -18.171 1.00 44.62 191 TRP A O 1
#

Organism: NCBI:txid1209918